Protein AF-A0A0C9X5F1-F1 (afdb_monomer_lite)

Organism: NCBI:txid1095629

Secondary structure (DSSP, 8-state):
---TT-EETTTTEEEEEEEEEETTEEEEEEEETTPPTT-SEEEEEEE-HHHHHHHHTTS--HHHHHHH--S-TTSPPEEEEEEEEETTEEEEEEEEE----BGGGGGGSTTS---HHHHHHHHHHHHHHHHHHHHTT------SGGG-B---TT--SHHHHHHHHHHSPPPEEEEEESSTTS-EEEEEPP-PPP-S--TT--HHHHHT---

Sequence (211 aa):
PARLCTSLNGRRYKILRKLGEGVSSSTWLAYNKKGEERYMYLAAKILTIDATHRHNAGKLRELEFLTEIEACNFLSLLRDHFIEQRPMGKHICLVQDLYSTSVSSLRRSPSKTLLPQMVRNVFSILVDALAQLHAMHIAHIDVKLDNLMFGNSLYYSDKDLQQYLDANPAEIEGQAQLEPGGESYLILKFQPIPNGYVYDTSAFEAELIFI

Radius of gyration: 18.07 Å; chains: 1; bounding box: 48×39×43 Å

InterPro domains:
  IPR000719 Protein kinase domain [PF00069] (13-151)
  IPR000719 Protein kinase domain [PS50011] (13-211)
  IPR000719 Protein kinase domain [SM00220] (13-204)
  IPR008271 Serine/threonine-protein kinase, active site [PS00108] (138-150)
  IPR011009 Protein kinase-like domain superfamily [SSF56112] (9-151)
  IPR017441 Protein kinase, ATP binding site [PS00107] (19-45)
  IPR051175 Dual specificity CLK kinases [PTHR45646] (10-158)

Foldseek 3Di:
DDAAQDAFDVRQWGFFAWAADDPFWTKTWTQGPPDDWPGRTWIKTKTDQVNVVCVVVVNDCPVVLLVLDDDDPQDKHFPDWDWGQDPVGIIIITITHAFFAFQVQQCPPPVSDADPLLVVQQVVSVVVRQVSCVVSVHDPVDDDRRPRTAHPVVQPTPVSVVVVCVVPGWAFPAWDDPDVVHDIGTHTDNDGHHDPDHRPDDPVVSNVGDD

Structure (mmCIF, N/CA/C/O backbone):
data_AF-A0A0C9X5F1-F1
#
_entry.id   AF-A0A0C9X5F1-F1
#
loop_
_atom_site.group_PDB
_atom_site.id
_atom_site.type_symbol
_atom_site.label_atom_id
_atom_site.label_alt_id
_atom_site.label_comp_id
_atom_site.label_asym_id
_atom_site.label_entity_id
_atom_site.label_seq_id
_atom_site.pdbx_PDB_ins_code
_atom_site.Cartn_x
_atom_site.Cartn_y
_atom_site.Cartn_z
_atom_site.occupancy
_atom_site.B_iso_or_equiv
_atom_site.auth_seq_id
_atom_site.auth_comp_id
_atom_site.auth_asym_id
_atom_site.auth_atom_id
_atom_site.pdbx_PDB_model_num
ATOM 1 N N . PRO A 1 1 ? -11.844 7.257 10.249 1.00 60.53 1 PRO A N 1
ATOM 2 C CA . PRO A 1 1 ? -10.400 7.333 9.915 1.00 60.53 1 PRO A CA 1
ATOM 3 C C . PRO A 1 1 ? -9.596 6.277 10.685 1.00 60.53 1 PRO A C 1
ATOM 5 O O . PRO A 1 1 ? -9.852 6.063 11.870 1.00 60.53 1 PRO A O 1
ATOM 8 N N . ALA A 1 2 ? -8.652 5.608 10.019 1.00 80.56 2 ALA A N 1
ATOM 9 C CA . ALA A 1 2 ? -7.649 4.803 10.712 1.00 80.56 2 ALA A CA 1
ATOM 10 C C . ALA A 1 2 ? -6.682 5.712 11.483 1.00 80.56 2 ALA A C 1
ATOM 12 O O . ALA A 1 2 ? -6.489 6.872 11.120 1.00 80.56 2 ALA A O 1
ATOM 13 N N . ARG A 1 3 ? -6.120 5.200 12.578 1.00 86.00 3 ARG A N 1
ATOM 14 C CA . ARG A 1 3 ? -5.221 5.950 13.463 1.00 86.00 3 ARG A CA 1
ATOM 15 C C . ARG A 1 3 ? -3.951 5.147 13.716 1.00 86.00 3 ARG A C 1
ATOM 17 O O . ARG A 1 3 ? -3.994 3.913 13.755 1.00 86.00 3 ARG A O 1
ATOM 24 N N . LEU A 1 4 ? -2.844 5.851 13.935 1.00 88.88 4 LEU A N 1
ATOM 25 C CA . LEU A 1 4 ? -1.565 5.239 14.284 1.00 88.88 4 LEU A CA 1
ATOM 26 C C . LEU A 1 4 ? -1.717 4.293 15.482 1.00 88.88 4 LEU A C 1
ATOM 28 O O . LEU A 1 4 ? -2.446 4.601 16.424 1.00 88.88 4 LEU A O 1
ATOM 32 N N . CYS A 1 5 ? -1.045 3.142 15.442 1.00 88.00 5 CYS A N 1
ATOM 33 C CA . CYS A 1 5 ? -1.032 2.130 16.504 1.00 88.00 5 CYS A CA 1
ATOM 34 C C . CYS A 1 5 ? -2.391 1.508 16.865 1.00 88.00 5 CYS A C 1
ATOM 36 O O . CYS A 1 5 ? -2.444 0.639 17.741 1.00 88.00 5 CYS A O 1
ATOM 38 N N . THR A 1 6 ? -3.480 1.875 16.186 1.00 92.00 6 THR A N 1
ATOM 39 C CA . THR A 1 6 ? -4.765 1.191 16.360 1.00 92.00 6 THR A CA 1
ATOM 40 C C . THR A 1 6 ? -4.754 -0.157 15.669 1.00 92.00 6 THR A C 1
ATOM 42 O O . THR A 1 6 ? -3.949 -0.416 14.774 1.00 92.00 6 THR A O 1
ATOM 45 N N . SER A 1 7 ? -5.628 -1.053 16.122 1.00 93.94 7 SER A N 1
ATOM 46 C CA . SER A 1 7 ? -5.778 -2.355 15.487 1.00 93.94 7 SER A CA 1
ATOM 47 C C . SER A 1 7 ? -7.104 -2.473 14.739 1.00 93.94 7 SER A C 1
ATOM 49 O O . SER A 1 7 ? -8.092 -1.849 15.126 1.00 93.94 7 SER A O 1
ATOM 51 N N . LEU A 1 8 ? -7.096 -3.289 13.689 1.00 94.94 8 LEU A N 1
ATOM 52 C CA . LEU A 1 8 ? -8.241 -3.678 12.868 1.00 94.94 8 LEU A CA 1
ATOM 53 C C . LEU A 1 8 ? -8.518 -5.179 13.018 1.00 94.94 8 LEU A C 1
ATOM 55 O O . LEU A 1 8 ? -7.658 -5.916 13.521 1.00 94.94 8 LEU A O 1
ATOM 59 N N . ASN A 1 9 ? -9.697 -5.618 12.568 1.00 95.12 9 ASN A N 1
ATOM 60 C CA . ASN A 1 9 ? -10.105 -7.028 12.486 1.00 95.12 9 ASN A CA 1
ATOM 61 C C . ASN A 1 9 ? -9.775 -7.834 13.761 1.00 95.12 9 ASN A C 1
ATOM 63 O O . ASN A 1 9 ? -8.866 -8.668 13.785 1.00 95.12 9 ASN A O 1
ATOM 67 N N . GLY A 1 10 ? -10.435 -7.512 14.879 1.00 91.81 10 GLY A N 1
ATOM 68 C CA . GLY A 1 10 ? -10.248 -8.264 16.128 1.00 91.81 10 GLY A CA 1
ATOM 69 C C . GLY A 1 10 ? -8.813 -8.226 16.673 1.00 91.81 10 GLY A C 1
ATOM 70 O O . GLY A 1 10 ? -8.347 -9.185 17.280 1.00 91.81 10 GLY A O 1
ATOM 71 N N . ARG A 1 11 ? -8.101 -7.113 16.458 1.00 93.38 11 ARG A N 1
ATOM 72 C CA . ARG A 1 11 ? -6.697 -6.886 16.845 1.00 93.38 11 ARG A CA 1
ATOM 73 C C . ARG A 1 11 ? -5.642 -7.630 16.016 1.00 93.38 11 ARG A C 1
ATOM 75 O O . ARG A 1 11 ? -4.474 -7.573 16.412 1.00 93.38 11 ARG A O 1
ATOM 82 N N . ARG A 1 12 ? -6.006 -8.265 14.895 1.00 95.94 12 ARG A N 1
ATOM 83 C CA . ARG A 1 12 ? -5.071 -8.982 14.005 1.00 95.94 12 ARG A CA 1
ATOM 84 C C . ARG A 1 12 ? -4.073 -8.046 13.328 1.00 95.94 12 ARG A C 1
ATOM 86 O O . ARG A 1 12 ? -2.880 -8.334 13.336 1.00 95.94 12 ARG A O 1
ATOM 93 N N . TYR A 1 13 ? -4.551 -6.924 12.799 1.00 97.25 13 TYR A N 1
ATOM 94 C CA . TYR A 1 13 ? -3.732 -5.985 12.033 1.00 97.25 13 TYR A CA 1
ATOM 95 C C . TYR A 1 13 ? -3.481 -4.720 12.842 1.00 97.25 13 TYR A C 1
ATOM 97 O O . TYR A 1 13 ? -4.436 -4.035 13.196 1.00 97.25 13 TYR A O 1
ATOM 105 N N . LYS A 1 14 ? -2.225 -4.397 13.156 1.00 97.06 14 LYS A N 1
ATOM 106 C CA . LYS A 1 14 ? -1.852 -3.146 13.835 1.00 97.06 14 LYS A CA 1
ATOM 107 C C . LYS A 1 14 ? -1.375 -2.124 12.806 1.00 97.06 14 LYS A C 1
ATOM 109 O O . LYS A 1 14 ? -0.414 -2.389 12.099 1.00 97.06 14 LYS A O 1
ATOM 114 N N . ILE A 1 15 ? -2.005 -0.955 12.759 1.00 96.38 15 ILE A N 1
ATOM 115 C CA . ILE A 1 15 ? -1.614 0.141 11.867 1.00 96.38 15 ILE A CA 1
ATOM 116 C C . ILE A 1 15 ? -0.299 0.765 12.337 1.00 96.38 15 ILE A C 1
ATOM 118 O O . ILE A 1 15 ? -0.180 1.157 13.500 1.00 96.38 15 ILE A O 1
ATOM 122 N N . LEU A 1 16 ? 0.668 0.875 11.425 1.00 95.94 16 LEU A N 1
ATOM 123 C CA . LEU A 1 16 ? 2.019 1.357 11.716 1.00 95.94 16 LEU A CA 1
ATOM 124 C C . LEU A 1 16 ? 2.365 2.684 11.047 1.00 95.94 16 LEU A C 1
ATOM 126 O O . LEU A 1 16 ? 3.029 3.501 11.667 1.00 95.94 16 LEU A O 1
ATOM 130 N N . ARG A 1 17 ? 1.954 2.907 9.796 1.00 95.06 17 ARG A N 1
ATOM 131 C CA . ARG A 1 17 ? 2.224 4.163 9.077 1.00 95.06 17 ARG A CA 1
ATOM 132 C C . ARG A 1 17 ? 1.250 4.360 7.923 1.00 95.06 17 ARG A C 1
ATOM 134 O O . ARG A 1 17 ? 0.664 3.390 7.439 1.00 95.06 17 ARG A O 1
ATOM 141 N N . LYS A 1 18 ? 1.101 5.600 7.461 1.00 95.88 18 LYS A N 1
ATOM 142 C CA . LYS A 1 18 ? 0.306 5.928 6.273 1.00 95.88 18 LYS A CA 1
ATOM 143 C C . LYS A 1 18 ? 1.181 5.798 5.023 1.00 95.88 18 LYS A C 1
ATOM 145 O O . LYS A 1 18 ? 2.234 6.425 4.944 1.00 95.88 18 LYS A O 1
ATOM 150 N N . LEU A 1 19 ? 0.749 4.977 4.068 1.00 95.69 19 LEU A N 1
ATOM 151 C CA . LEU A 1 19 ? 1.477 4.718 2.820 1.00 95.69 19 LEU A CA 1
ATOM 152 C C . LEU A 1 19 ? 0.979 5.607 1.678 1.00 95.69 19 LEU A C 1
ATOM 154 O O . LEU A 1 19 ? 1.774 6.059 0.862 1.00 95.69 19 LEU A O 1
ATOM 158 N N . GLY A 1 20 ? -0.324 5.887 1.640 1.00 93.19 20 GLY A N 1
ATOM 159 C CA . GLY A 1 20 ? -0.926 6.711 0.597 1.00 93.19 20 GLY A CA 1
ATOM 160 C C . GLY A 1 20 ? -2.377 7.076 0.886 1.00 93.19 20 GLY A C 1
ATOM 161 O O . GLY A 1 20 ? -3.001 6.567 1.821 1.00 93.19 20 GLY A O 1
ATOM 162 N N . GLU A 1 21 ? -2.919 7.975 0.077 1.00 92.12 21 GLU A N 1
ATOM 163 C CA . GLU A 1 21 ? -4.320 8.385 0.116 1.00 92.12 21 GLU A CA 1
ATOM 164 C C . GLU A 1 21 ? -4.803 8.720 -1.287 1.00 92.12 21 GLU A C 1
ATOM 166 O O . GLU A 1 21 ? -4.068 9.260 -2.109 1.00 92.12 21 GLU A O 1
ATOM 171 N N . GLY A 1 22 ? -6.055 8.372 -1.543 1.00 90.19 22 GLY A N 1
ATOM 172 C CA . GLY A 1 22 ? -6.782 8.731 -2.743 1.00 90.19 22 GLY A CA 1
ATOM 173 C C . GLY A 1 22 ? -8.206 9.134 -2.386 1.00 90.19 22 GLY A C 1
ATOM 174 O O . GLY A 1 22 ? -8.624 9.095 -1.231 1.00 90.19 22 GLY A O 1
ATOM 175 N N . VAL A 1 23 ? -8.983 9.486 -3.405 1.00 91.38 23 VAL A N 1
ATOM 176 C CA . VAL A 1 23 ? -10.346 10.016 -3.231 1.00 91.38 23 VAL A CA 1
ATOM 177 C C . VAL A 1 23 ? -11.281 9.019 -2.531 1.00 91.38 23 VAL A C 1
ATOM 179 O O . VAL A 1 23 ? -12.137 9.404 -1.740 1.00 91.38 23 VAL A O 1
ATOM 182 N N . SER A 1 24 ? -11.131 7.725 -2.819 1.00 94.19 24 SER A N 1
ATOM 183 C CA . SER A 1 24 ? -12.015 6.662 -2.327 1.00 94.19 24 SER A CA 1
ATOM 184 C C . SER A 1 24 ? -11.424 5.826 -1.193 1.00 94.19 24 SER A C 1
ATOM 186 O O . SER A 1 24 ? -12.120 4.957 -0.669 1.00 94.19 24 SER A O 1
ATOM 188 N N . SER A 1 25 ? -10.168 6.048 -0.799 1.00 95.56 25 SER A N 1
ATOM 189 C CA . SER A 1 25 ? -9.492 5.184 0.172 1.00 95.56 25 SER A CA 1
ATOM 190 C C . SER A 1 25 ? -8.215 5.788 0.738 1.00 95.56 25 SER A C 1
ATOM 192 O O . SER A 1 25 ? -7.575 6.624 0.108 1.00 95.56 25 SER A O 1
ATOM 194 N N . SER A 1 26 ? -7.767 5.250 1.866 1.00 95.50 26 SER A N 1
ATOM 195 C CA . SER A 1 26 ? -6.416 5.473 2.391 1.00 95.50 26 SER A CA 1
ATOM 196 C C . SER A 1 26 ? -5.696 4.140 2.571 1.00 95.50 26 SER A C 1
ATOM 198 O O . SER A 1 26 ? -6.325 3.161 2.967 1.00 95.50 26 SER A O 1
ATOM 200 N N . THR A 1 27 ? -4.395 4.098 2.294 1.00 96.62 27 THR A N 1
ATOM 201 C CA . THR A 1 27 ? -3.584 2.876 2.373 1.00 96.62 27 THR A CA 1
ATOM 202 C C . THR A 1 27 ? -2.569 2.988 3.497 1.00 96.62 27 THR A C 1
ATOM 204 O O . THR A 1 27 ? -1.892 4.008 3.654 1.00 96.62 27 THR A O 1
ATOM 207 N N . TRP A 1 28 ? -2.462 1.925 4.284 1.00 97.38 28 TRP A N 1
ATOM 208 C CA . TRP A 1 28 ? -1.719 1.899 5.534 1.00 97.38 28 TRP A CA 1
ATOM 209 C C . TRP A 1 28 ? -0.825 0.676 5.614 1.00 97.38 28 TRP A C 1
ATOM 211 O O . TRP A 1 28 ? -1.226 -0.412 5.219 1.00 97.38 28 TRP A O 1
ATOM 221 N N . LEU A 1 29 ? 0.359 0.834 6.194 1.00 97.50 29 LEU A N 1
ATOM 222 C CA . LEU A 1 29 ? 1.167 -0.305 6.597 1.00 97.50 29 LEU A CA 1
ATOM 223 C C . LEU A 1 29 ? 0.528 -0.933 7.827 1.00 97.50 29 LEU A C 1
ATOM 225 O O . LEU A 1 29 ? 0.292 -0.245 8.829 1.00 97.50 29 LEU A O 1
ATOM 229 N N . ALA A 1 30 ? 0.289 -2.232 7.759 1.00 97.50 30 ALA A N 1
ATOM 230 C CA . ALA A 1 30 ? -0.282 -3.002 8.839 1.00 97.50 30 ALA A CA 1
ATOM 231 C C . ALA A 1 30 ? 0.636 -4.164 9.214 1.00 97.50 30 ALA A C 1
ATOM 233 O O . ALA A 1 30 ? 1.047 -4.946 8.364 1.00 97.50 30 ALA A O 1
ATOM 234 N N . TYR A 1 31 ? 0.906 -4.300 10.509 1.00 97.38 31 TYR A N 1
ATOM 235 C CA . TYR A 1 31 ? 1.556 -5.476 11.066 1.00 97.38 31 TYR A CA 1
ATOM 236 C C . TYR A 1 31 ? 0.522 -6.564 11.355 1.00 97.38 31 TYR A C 1
ATOM 238 O O . TYR A 1 31 ? -0.390 -6.362 12.167 1.00 97.38 31 TYR A O 1
ATOM 246 N N . ASN A 1 32 ? 0.659 -7.707 10.694 1.00 97.19 32 ASN A N 1
ATOM 247 C CA . ASN A 1 32 ? -0.174 -8.887 10.852 1.00 97.19 32 ASN A CA 1
ATOM 248 C C . ASN A 1 32 ? 0.356 -9.758 11.999 1.00 97.19 32 ASN A C 1
ATOM 250 O O . ASN A 1 32 ? 1.298 -10.526 11.840 1.00 97.19 32 ASN A O 1
ATOM 254 N N . LYS A 1 33 ? -0.298 -9.691 13.163 1.00 94.44 33 LYS A N 1
ATOM 255 C CA . LYS A 1 33 ? 0.113 -10.442 14.367 1.00 94.44 33 LYS A CA 1
ATOM 256 C C . LYS A 1 33 ? -0.016 -11.960 14.238 1.00 94.44 33 LYS A C 1
ATOM 258 O O . LYS A 1 33 ? 0.460 -12.681 15.107 1.00 94.44 33 LYS A O 1
ATOM 263 N N . LYS A 1 34 ? -0.735 -12.431 13.219 1.00 91.94 34 LYS A N 1
ATOM 264 C CA . LYS A 1 34 ? -0.908 -13.853 12.899 1.00 91.94 34 LYS A CA 1
ATOM 265 C C . LYS A 1 34 ? -0.282 -14.194 11.541 1.00 91.94 34 LYS A C 1
ATOM 267 O O . LYS A 1 34 ? -0.725 -15.139 10.901 1.00 91.94 34 LYS A O 1
ATOM 272 N N . GLY A 1 35 ? 0.635 -13.358 11.053 1.00 85.25 35 GLY A N 1
ATOM 273 C CA . GLY A 1 35 ? 1.320 -13.577 9.787 1.00 85.25 35 GLY A CA 1
ATOM 274 C C . GLY A 1 35 ? 2.356 -14.681 9.901 1.00 85.25 35 GLY A C 1
ATOM 275 O O . GLY A 1 35 ? 2.995 -14.832 10.941 1.00 85.25 35 GLY A O 1
ATOM 276 N N . GLU A 1 36 ? 2.503 -15.432 8.819 1.00 88.25 36 GLU A N 1
ATOM 277 C CA . GLU A 1 36 ? 3.677 -16.265 8.595 1.00 88.25 36 GLU A CA 1
ATOM 278 C C . GLU A 1 36 ? 4.886 -15.373 8.284 1.00 88.25 36 GLU A C 1
ATOM 280 O O . GLU A 1 36 ? 4.741 -14.189 7.959 1.00 88.25 36 GLU A O 1
ATOM 285 N N . GLU A 1 37 ? 6.083 -15.946 8.391 1.00 82.69 37 GLU A N 1
ATOM 286 C CA . GLU A 1 37 ? 7.317 -15.275 7.989 1.00 82.69 37 GLU A CA 1
ATOM 287 C C . GLU A 1 37 ? 7.202 -14.778 6.534 1.00 82.69 37 GLU A C 1
ATOM 289 O O . GLU A 1 37 ? 6.672 -15.479 5.672 1.00 82.69 37 GLU A O 1
ATOM 294 N N . ARG A 1 38 ? 7.689 -13.559 6.272 1.00 83.12 38 ARG A N 1
ATOM 295 C CA . ARG A 1 38 ? 7.556 -12.768 5.028 1.00 83.12 38 ARG A CA 1
ATOM 296 C C . ARG A 1 38 ? 6.193 -12.120 4.784 1.00 83.12 38 ARG A C 1
ATOM 298 O O . ARG A 1 38 ? 6.065 -11.337 3.847 1.00 83.12 38 ARG A O 1
ATOM 305 N N . TYR A 1 39 ? 5.193 -12.397 5.618 1.00 88.06 39 TYR A N 1
ATOM 306 C CA . TYR A 1 39 ? 3.848 -11.818 5.515 1.00 88.06 39 TYR A CA 1
ATOM 307 C C . TYR A 1 39 ? 3.426 -11.102 6.804 1.00 88.06 39 TYR A C 1
ATOM 309 O O . TYR A 1 39 ? 2.230 -10.940 7.093 1.00 88.06 39 TYR A O 1
ATOM 317 N N . MET A 1 40 ? 4.407 -10.665 7.601 1.00 95.44 40 MET A N 1
ATOM 318 C CA . MET A 1 40 ? 4.156 -9.904 8.822 1.00 95.44 40 MET A CA 1
ATOM 319 C C . MET A 1 40 ? 3.791 -8.447 8.529 1.00 95.44 40 MET A C 1
ATOM 321 O O . MET A 1 40 ? 3.070 -7.845 9.325 1.00 95.44 40 MET A O 1
ATOM 325 N N . TYR A 1 41 ? 4.225 -7.883 7.400 1.00 96.75 41 TYR A N 1
ATOM 326 C CA . TYR A 1 41 ? 3.890 -6.520 6.983 1.00 96.75 41 TYR A CA 1
ATOM 327 C C . TYR A 1 41 ? 3.078 -6.532 5.694 1.00 96.75 41 TYR A C 1
ATOM 329 O O . TYR A 1 41 ? 3.520 -7.042 4.671 1.00 96.75 41 TYR A O 1
ATOM 337 N N . LEU A 1 42 ? 1.887 -5.941 5.746 1.00 96.62 42 LEU A N 1
ATOM 338 C CA . LEU A 1 42 ? 0.930 -5.914 4.643 1.00 96.62 42 LEU A CA 1
ATOM 339 C C . LEU A 1 42 ? 0.429 -4.489 4.400 1.00 96.62 42 LEU A C 1
ATOM 341 O O . LEU A 1 42 ? 0.512 -3.622 5.279 1.00 96.62 42 LEU A O 1
ATOM 345 N N . ALA A 1 43 ? -0.132 -4.254 3.218 1.00 97.50 43 ALA A N 1
ATOM 346 C CA . ALA A 1 43 ? -0.818 -3.014 2.895 1.00 97.50 43 ALA A CA 1
ATOM 347 C C . ALA A 1 43 ? -2.319 -3.159 3.183 1.00 97.50 43 ALA A C 1
ATOM 349 O O . ALA A 1 43 ? -3.007 -3.973 2.578 1.00 97.50 43 ALA A O 1
ATOM 350 N N . ALA A 1 44 ? -2.849 -2.356 4.102 1.00 97.69 44 ALA A N 1
ATOM 351 C CA . ALA A 1 44 ? -4.275 -2.261 4.385 1.00 97.69 44 ALA A CA 1
ATOM 352 C C . ALA A 1 44 ? -4.860 -1.033 3.676 1.00 97.69 44 ALA A C 1
ATOM 354 O O . ALA A 1 44 ? -4.693 0.103 4.133 1.00 97.69 44 ALA A O 1
ATOM 355 N N . LYS A 1 45 ? -5.560 -1.259 2.564 1.00 97.44 45 LYS A N 1
ATOM 356 C CA . LYS A 1 45 ? -6.356 -0.245 1.871 1.00 97.44 45 LYS A CA 1
ATOM 357 C C . LYS A 1 45 ? -7.738 -0.169 2.515 1.00 97.44 45 LYS A C 1
ATOM 359 O O . LYS A 1 45 ? -8.489 -1.136 2.533 1.00 97.44 45 LYS A O 1
ATOM 364 N N . ILE A 1 46 ? -8.073 0.989 3.066 1.00 97.31 46 ILE A N 1
ATOM 365 C CA . ILE A 1 46 ? -9.308 1.233 3.813 1.00 97.31 46 ILE A CA 1
ATOM 366 C C . ILE A 1 46 ? -10.161 2.195 2.997 1.00 97.31 46 ILE A C 1
ATOM 368 O O . ILE A 1 46 ? -9.794 3.364 2.828 1.00 97.31 46 ILE A O 1
ATOM 372 N N . LEU A 1 47 ? -11.290 1.706 2.488 1.00 97.31 47 LEU A N 1
ATOM 373 C CA . LEU A 1 47 ? -12.220 2.504 1.696 1.00 97.31 47 LEU A CA 1
ATOM 374 C C . LEU A 1 47 ? -12.898 3.577 2.553 1.00 97.31 47 LEU A C 1
ATOM 376 O O . LEU A 1 47 ? -13.122 3.405 3.754 1.00 97.31 47 LEU A O 1
ATOM 380 N N . THR A 1 48 ? -13.264 4.699 1.938 1.00 95.94 48 THR A N 1
ATOM 381 C CA . THR A 1 48 ? -14.134 5.693 2.576 1.00 95.94 48 THR A CA 1
ATOM 382 C C . THR A 1 48 ? -15.532 5.109 2.812 1.00 95.94 48 THR A C 1
ATOM 384 O O . THR A 1 48 ? -15.903 4.076 2.245 1.00 95.94 48 THR A O 1
ATOM 387 N N . ILE A 1 49 ? -16.327 5.772 3.656 1.00 96.06 49 ILE A N 1
ATOM 388 C CA . ILE A 1 49 ? -17.729 5.383 3.888 1.00 96.06 49 ILE A CA 1
ATOM 389 C C . ILE A 1 49 ? -18.510 5.439 2.568 1.00 96.06 49 ILE A C 1
ATOM 391 O O . ILE A 1 49 ? -19.236 4.503 2.245 1.00 96.06 49 ILE A O 1
ATOM 395 N N . ASP A 1 50 ? -18.300 6.492 1.770 1.00 96.56 50 ASP A N 1
ATOM 396 C CA . ASP A 1 50 ? -18.899 6.634 0.438 1.00 96.56 50 ASP A CA 1
ATOM 397 C C . ASP A 1 50 ? -18.507 5.484 -0.500 1.00 96.56 50 ASP A C 1
ATOM 399 O O . ASP A 1 50 ? -19.372 4.840 -1.091 1.00 96.56 50 ASP A O 1
ATOM 403 N N . ALA A 1 51 ? -17.211 5.174 -0.611 1.00 96.94 51 ALA A N 1
ATOM 404 C CA . ALA A 1 51 ? -16.746 4.093 -1.476 1.00 96.94 51 ALA A CA 1
ATOM 405 C C . ALA A 1 51 ? -17.293 2.727 -1.028 1.00 96.94 51 ALA A C 1
ATOM 407 O O . ALA A 1 51 ? -17.715 1.928 -1.862 1.00 96.94 51 ALA A O 1
ATOM 408 N N . THR A 1 52 ? -17.378 2.499 0.285 1.00 97.06 52 THR A N 1
ATOM 409 C CA . THR A 1 52 ? -18.014 1.309 0.868 1.00 97.06 52 THR A CA 1
ATOM 410 C C . THR A 1 52 ? -19.499 1.233 0.501 1.00 97.06 52 THR A C 1
ATOM 412 O O . THR A 1 52 ? -19.994 0.180 0.104 1.00 97.06 52 THR A O 1
ATOM 415 N N . HIS A 1 53 ? -20.220 2.353 0.571 1.00 96.81 53 HIS A N 1
ATOM 416 C CA . HIS A 1 53 ? -21.624 2.408 0.175 1.00 96.81 53 HIS A CA 1
ATOM 417 C C . HIS A 1 53 ? -21.805 2.170 -1.332 1.00 96.81 53 HIS A C 1
ATOM 419 O O . HIS A 1 53 ? -22.740 1.479 -1.741 1.00 96.81 53 HIS A O 1
ATOM 425 N N . ARG A 1 54 ? -20.922 2.718 -2.174 1.00 97.31 54 ARG A N 1
ATOM 426 C CA . ARG A 1 54 ? -20.936 2.477 -3.624 1.00 97.31 54 ARG A CA 1
ATOM 427 C C . ARG A 1 54 ? -20.665 1.016 -3.965 1.00 97.31 54 ARG A C 1
ATOM 429 O O . ARG A 1 54 ? -21.330 0.501 -4.858 1.00 97.31 54 ARG A O 1
ATOM 436 N N . HIS A 1 55 ? -19.762 0.354 -3.245 1.00 96.50 55 HIS A N 1
ATOM 437 C CA . HIS A 1 55 ? -19.544 -1.084 -3.386 1.00 96.50 55 HIS A CA 1
ATOM 438 C C . HIS A 1 55 ? -20.804 -1.882 -3.038 1.00 96.50 55 HIS A C 1
ATOM 440 O O . HIS A 1 55 ? -21.308 -2.610 -3.884 1.00 96.50 55 HIS A O 1
ATOM 446 N N . ASN A 1 56 ? -21.406 -1.644 -1.867 1.00 95.75 56 ASN A N 1
ATOM 447 C CA . ASN A 1 56 ? -22.641 -2.332 -1.463 1.00 95.75 56 ASN A CA 1
ATOM 448 C C . ASN A 1 56 ? -23.817 -2.094 -2.430 1.00 95.75 56 ASN A C 1
ATOM 450 O O . ASN A 1 56 ? -24.721 -2.917 -2.524 1.00 95.75 56 ASN A O 1
ATOM 454 N N . ALA A 1 57 ? -23.818 -0.967 -3.149 1.00 96.50 57 ALA A N 1
ATOM 455 C CA . ALA A 1 57 ? -24.800 -0.649 -4.185 1.00 96.50 57 ALA A CA 1
ATOM 456 C C . ALA A 1 57 ? -24.452 -1.227 -5.576 1.00 96.50 57 ALA A C 1
ATOM 458 O O . ALA A 1 57 ? -25.105 -0.870 -6.556 1.00 96.50 57 ALA A O 1
ATOM 459 N N . GLY A 1 58 ? -23.401 -2.045 -5.693 1.00 94.25 58 GLY A N 1
ATOM 460 C CA . GLY A 1 58 ? -22.943 -2.650 -6.949 1.00 94.25 58 GLY A CA 1
ATOM 461 C C . GLY A 1 58 ? -22.261 -1.681 -7.923 1.00 94.25 58 GLY A C 1
ATOM 462 O O . GLY A 1 58 ? -22.080 -2.013 -9.092 1.00 94.25 58 GLY A O 1
ATOM 463 N N . LYS A 1 59 ? -21.890 -0.473 -7.474 1.00 93.81 59 LYS A N 1
ATOM 464 C CA . LYS A 1 59 ? -21.265 0.576 -8.307 1.00 93.81 59 LYS A CA 1
ATOM 465 C C . LYS A 1 59 ? -19.737 0.554 -8.275 1.00 93.81 59 LYS A C 1
ATOM 467 O O . LYS A 1 59 ? -19.108 1.242 -9.073 1.00 93.81 59 LYS A O 1
ATOM 472 N N . LEU A 1 60 ? -19.140 -0.177 -7.336 1.00 92.56 60 LEU A N 1
ATOM 473 C CA . LEU A 1 60 ? -17.694 -0.337 -7.206 1.00 92.56 60 LEU A CA 1
ATOM 474 C C . LEU A 1 60 ? -17.402 -1.812 -6.947 1.00 92.56 60 LEU A C 1
ATOM 476 O O . LEU A 1 60 ? -17.818 -2.335 -5.920 1.00 92.56 60 LEU A O 1
ATOM 480 N N . ARG A 1 61 ? -16.703 -2.466 -7.880 1.00 92.94 61 ARG A N 1
ATOM 481 C CA . ARG A 1 61 ? -16.484 -3.921 -7.853 1.00 92.94 61 ARG A CA 1
ATOM 482 C C . ARG A 1 61 ? -15.038 -4.344 -7.575 1.00 92.94 61 ARG A C 1
ATOM 484 O O . ARG A 1 61 ? -14.584 -5.388 -8.023 1.00 92.94 61 ARG A O 1
ATOM 491 N N . GLU A 1 62 ? -14.278 -3.472 -6.911 1.00 93.94 62 GLU A N 1
ATOM 492 C CA . GLU A 1 62 ? -12.849 -3.698 -6.663 1.00 93.94 62 GLU A CA 1
ATOM 493 C C . GLU A 1 62 ? -12.601 -4.964 -5.833 1.00 93.94 62 GLU A C 1
ATOM 495 O O . GLU A 1 62 ? -11.710 -5.733 -6.173 1.00 93.94 62 GLU A O 1
ATOM 500 N N . LEU A 1 63 ? -13.388 -5.198 -4.776 1.00 95.38 63 LEU A N 1
ATOM 501 C CA . LEU A 1 63 ? -13.240 -6.390 -3.938 1.00 95.38 63 LEU A CA 1
ATOM 502 C C . LEU A 1 63 ? -13.499 -7.666 -4.748 1.00 95.38 63 LEU A C 1
ATOM 504 O O . LEU A 1 63 ? -12.713 -8.598 -4.662 1.00 95.38 63 LEU A O 1
ATOM 508 N N . GLU A 1 64 ? -14.559 -7.682 -5.551 1.00 94.81 64 GLU A N 1
ATOM 509 C CA . GLU A 1 64 ? -14.953 -8.820 -6.380 1.00 94.81 64 GLU A CA 1
ATOM 510 C C . GLU A 1 64 ? -13.845 -9.181 -7.374 1.00 94.81 64 GLU A C 1
ATOM 512 O O . GLU A 1 64 ? -13.406 -10.327 -7.415 1.00 94.81 64 GLU A O 1
ATOM 517 N N . PHE A 1 65 ? -13.308 -8.196 -8.097 1.00 93.88 65 PHE A N 1
ATOM 518 C CA . PHE A 1 65 ? -12.201 -8.449 -9.022 1.00 93.88 65 PHE A CA 1
ATOM 519 C C . PHE A 1 65 ? -10.930 -8.901 -8.297 1.00 93.88 65 PHE A C 1
ATOM 521 O O . PHE A 1 65 ? -10.257 -9.818 -8.753 1.00 93.88 65 PHE A O 1
ATOM 528 N N . LEU A 1 66 ? -10.608 -8.310 -7.144 1.00 93.88 66 LEU A N 1
ATOM 529 C CA . LEU A 1 66 ? -9.449 -8.730 -6.352 1.00 93.88 66 LEU A CA 1
ATOM 530 C C . LEU A 1 66 ? -9.592 -10.150 -5.786 1.00 93.88 66 LEU A C 1
ATOM 532 O O . LEU A 1 66 ? -8.577 -10.801 -5.562 1.00 93.88 66 LEU A O 1
ATOM 536 N N . THR A 1 67 ? -10.817 -10.629 -5.547 1.00 93.25 67 THR A N 1
ATOM 537 C CA . THR A 1 67 ? -11.060 -12.023 -5.139 1.00 93.25 67 THR A CA 1
ATOM 538 C C . THR A 1 67 ? -10.975 -13.019 -6.292 1.00 93.25 67 THR A C 1
ATOM 540 O O . THR A 1 67 ? -10.716 -14.191 -6.040 1.00 93.25 67 THR A O 1
ATOM 543 N N . GLU A 1 68 ? -11.190 -12.572 -7.531 1.00 92.00 68 GLU A N 1
ATOM 544 C CA . GLU A 1 68 ? -11.058 -13.402 -8.736 1.00 92.00 68 GLU A CA 1
ATOM 545 C C . GLU A 1 68 ? -9.605 -13.527 -9.207 1.00 92.00 68 GLU A C 1
ATOM 547 O O . GLU A 1 68 ? -9.259 -14.510 -9.856 1.00 92.00 68 GLU A O 1
ATOM 552 N N . ILE A 1 69 ? -8.748 -12.555 -8.877 1.00 91.56 69 ILE A N 1
ATOM 553 C CA . ILE A 1 69 ? -7.327 -12.601 -9.225 1.00 91.56 69 ILE A CA 1
ATOM 554 C C . ILE A 1 69 ? -6.650 -13.740 -8.459 1.00 91.56 69 ILE A C 1
ATOM 556 O O . ILE A 1 69 ? -6.435 -13.676 -7.246 1.00 91.56 69 ILE A O 1
ATOM 560 N N . GLU A 1 70 ? -6.278 -14.778 -9.201 1.00 80.75 70 GLU A N 1
ATOM 561 C CA . GLU A 1 70 ? -5.475 -15.879 -8.687 1.00 80.75 70 GLU A CA 1
ATOM 562 C C . GLU A 1 70 ? -4.019 -15.449 -8.454 1.00 80.75 70 GLU A C 1
ATOM 564 O O . GLU A 1 70 ? -3.542 -14.431 -8.963 1.00 80.75 70 GLU A O 1
ATOM 569 N N . ALA A 1 71 ? -3.293 -16.237 -7.655 1.00 74.62 71 ALA A N 1
ATOM 570 C CA . ALA A 1 71 ? -1.885 -15.996 -7.371 1.00 74.62 71 ALA A CA 1
ATOM 571 C C . ALA A 1 71 ? -1.051 -16.117 -8.653 1.00 74.62 71 ALA A C 1
ATOM 573 O O . ALA A 1 71 ? -0.655 -17.211 -9.056 1.00 74.62 71 ALA A O 1
ATOM 574 N N . CYS A 1 72 ? -0.781 -14.982 -9.289 1.00 74.38 72 CYS A N 1
ATOM 575 C CA . CYS A 1 72 ? 0.023 -14.907 -10.495 1.00 74.38 72 CYS A CA 1
ATOM 576 C C . CYS A 1 72 ? 1.066 -13.789 -10.399 1.00 74.38 72 CYS A C 1
ATOM 578 O O . CYS A 1 72 ? 0.973 -12.877 -9.574 1.00 74.38 72 CYS A O 1
ATOM 580 N N . ASN A 1 73 ? 2.096 -13.880 -11.237 1.00 80.31 73 ASN A N 1
ATOM 581 C CA . ASN A 1 73 ? 3.177 -12.903 -11.241 1.00 80.31 73 ASN A CA 1
ATOM 582 C C . ASN A 1 73 ? 2.651 -11.531 -11.694 1.00 80.31 73 ASN A C 1
ATOM 584 O O . ASN A 1 73 ? 1.872 -11.442 -12.642 1.00 80.31 73 ASN A O 1
ATOM 588 N N . PHE A 1 74 ? 3.136 -10.463 -11.054 1.00 86.81 74 PHE A N 1
ATOM 589 C CA . PHE A 1 74 ? 2.886 -9.058 -11.422 1.00 86.81 74 PHE A CA 1
ATOM 590 C C . PHE A 1 74 ? 1.485 -8.499 -11.124 1.00 86.81 74 PHE A C 1
ATOM 592 O O . PHE A 1 74 ? 1.216 -7.341 -11.447 1.00 86.81 74 PHE A O 1
ATOM 599 N N . LEU A 1 75 ? 0.598 -9.269 -10.488 1.00 91.19 75 LEU A N 1
ATOM 600 C CA . LEU A 1 75 ? -0.711 -8.787 -10.040 1.00 91.19 75 LEU A CA 1
ATOM 601 C C . LEU A 1 75 ? -0.762 -8.620 -8.522 1.00 91.19 75 LEU A C 1
ATOM 603 O O . LEU A 1 75 ? -0.086 -9.320 -7.769 1.00 91.19 75 LEU A O 1
ATOM 607 N N . SER A 1 76 ? -1.580 -7.665 -8.079 1.00 89.62 76 SER A N 1
ATOM 608 C CA . SER A 1 76 ? -1.791 -7.433 -6.654 1.00 89.62 76 SER A CA 1
ATOM 609 C C . SER A 1 76 ? -2.688 -8.506 -6.060 1.00 89.62 76 SER A C 1
ATOM 611 O O . SER A 1 76 ? -3.821 -8.679 -6.509 1.00 89.62 76 SER A O 1
ATOM 613 N N . LEU A 1 77 ? -2.194 -9.195 -5.032 1.00 91.75 77 LEU A N 1
ATOM 614 C CA . LEU A 1 77 ? -2.920 -10.282 -4.386 1.00 91.75 77 LEU A CA 1
ATOM 615 C C . LEU A 1 77 ? -3.645 -9.803 -3.133 1.00 91.75 77 LEU A C 1
ATOM 617 O O . LEU A 1 77 ? -3.060 -9.175 -2.246 1.00 91.75 77 LEU A O 1
ATOM 621 N N . LEU A 1 78 ? -4.930 -10.146 -3.046 1.00 95.31 78 LEU A N 1
ATOM 622 C CA . LEU A 1 78 ? -5.737 -9.943 -1.852 1.00 95.31 78 LEU A CA 1
ATOM 623 C C . LEU A 1 78 ? -5.451 -11.062 -0.844 1.00 95.31 78 LEU A C 1
ATOM 625 O O . LEU A 1 78 ? -5.675 -12.239 -1.110 1.00 95.31 78 LEU A O 1
ATOM 629 N N . ARG A 1 79 ? -4.958 -10.691 0.336 1.00 94.38 79 ARG A N 1
ATOM 630 C CA . ARG A 1 79 ? -4.617 -11.617 1.428 1.00 94.38 79 ARG A CA 1
ATOM 631 C C . ARG A 1 79 ? -5.739 -11.778 2.442 1.00 94.38 79 ARG A C 1
ATOM 633 O O . ARG A 1 79 ? -5.875 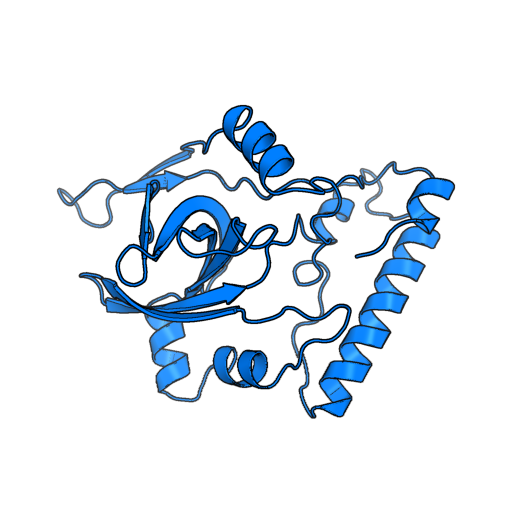-12.831 3.056 1.00 94.38 79 ARG A O 1
ATOM 640 N N . ASP A 1 80 ? -6.510 -10.720 2.655 1.00 95.94 80 ASP A N 1
ATOM 641 C CA . ASP A 1 80 ? -7.662 -10.709 3.551 1.00 95.94 80 ASP A CA 1
ATOM 642 C C . ASP A 1 80 ? -8.589 -9.557 3.156 1.00 95.94 80 ASP A C 1
ATOM 644 O O . ASP A 1 80 ? -8.153 -8.553 2.587 1.00 95.94 80 ASP A O 1
ATOM 648 N N . HIS A 1 81 ? -9.864 -9.666 3.504 1.00 97.00 81 HIS A N 1
ATOM 649 C CA . HIS A 1 81 ? -10.793 -8.550 3.431 1.00 97.00 81 HIS A CA 1
ATOM 650 C C . HIS A 1 81 ? -11.789 -8.627 4.582 1.00 97.00 81 HIS A C 1
ATOM 652 O O . HIS A 1 81 ? -12.193 -9.701 5.022 1.00 97.00 81 HIS A O 1
ATOM 658 N N . PHE A 1 82 ? -12.188 -7.471 5.100 1.00 97.38 82 PHE A N 1
ATOM 659 C CA . PHE A 1 82 ? -13.144 -7.400 6.200 1.00 97.38 82 PHE A CA 1
ATOM 660 C C . PHE A 1 82 ? -13.818 -6.033 6.254 1.00 97.38 82 PHE A C 1
ATOM 662 O O . PHE A 1 82 ? -13.379 -5.070 5.625 1.00 97.38 82 PHE A O 1
ATOM 669 N N . ILE A 1 83 ? -14.882 -5.938 7.047 1.00 96.69 83 ILE A N 1
ATOM 670 C CA . ILE A 1 83 ? -15.564 -4.677 7.327 1.00 96.69 83 ILE A CA 1
ATOM 671 C C . ILE A 1 83 ? -15.156 -4.200 8.717 1.00 96.69 83 ILE A C 1
ATOM 673 O O . ILE A 1 83 ? -15.410 -4.869 9.717 1.00 96.69 83 ILE A O 1
ATOM 677 N N . GLU A 1 84 ? -14.560 -3.016 8.790 1.00 95.38 84 GLU A N 1
ATOM 678 C CA . GLU A 1 84 ? -14.273 -2.342 10.051 1.00 95.38 84 GLU A CA 1
ATOM 679 C C . GLU A 1 84 ? -15.425 -1.385 10.390 1.00 95.38 84 GLU A C 1
ATOM 681 O O . GLU A 1 84 ? -15.708 -0.433 9.655 1.00 95.38 84 GLU A O 1
ATOM 686 N N . GLN A 1 85 ? -16.086 -1.612 11.526 1.00 92.56 85 GLN A N 1
ATOM 687 C CA . GLN A 1 85 ? -17.090 -0.690 12.054 1.00 92.56 85 GLN A CA 1
ATOM 688 C C . GLN A 1 85 ? -16.408 0.422 12.862 1.00 92.56 85 GLN A C 1
ATOM 690 O O . GLN A 1 85 ? -15.703 0.169 13.840 1.00 92.56 85 GLN A O 1
ATOM 695 N N . ARG A 1 86 ? -16.658 1.675 12.482 1.00 87.75 86 ARG A N 1
ATOM 696 C CA . ARG A 1 86 ? -16.259 2.878 13.225 1.00 87.75 86 ARG A CA 1
ATOM 697 C C . ARG A 1 86 ? -17.505 3.685 13.616 1.00 87.75 86 ARG A C 1
ATOM 699 O O . ARG A 1 86 ? -18.564 3.458 13.030 1.00 87.75 86 ARG A O 1
ATOM 706 N N . PRO A 1 87 ? -17.403 4.640 14.561 1.00 85.88 87 PRO A N 1
ATOM 707 C CA . PRO A 1 87 ? -18.541 5.478 14.951 1.00 85.88 87 PRO A CA 1
ATOM 708 C C . PRO A 1 87 ? -19.210 6.191 13.767 1.00 85.88 87 PRO A C 1
ATOM 710 O O . PRO A 1 87 ? -20.429 6.250 13.698 1.00 85.88 87 PRO A O 1
ATOM 713 N N . MET A 1 88 ? -18.414 6.660 12.799 1.00 85.75 88 MET A N 1
ATOM 714 C CA . MET A 1 88 ? -18.925 7.367 11.618 1.00 85.75 88 MET A CA 1
ATOM 715 C C . MET A 1 88 ? -19.492 6.448 10.527 1.00 85.75 88 MET A C 1
ATOM 717 O O . MET A 1 88 ? -20.135 6.936 9.605 1.00 85.75 88 MET A O 1
ATOM 721 N N . GLY A 1 89 ? -19.252 5.136 10.587 1.00 91.81 89 GLY A N 1
ATOM 722 C CA . GLY A 1 89 ? -19.739 4.213 9.566 1.00 91.81 89 GLY A CA 1
ATOM 723 C C . GLY A 1 89 ? -18.865 2.982 9.359 1.00 91.81 89 GLY A C 1
ATOM 724 O O . GLY A 1 89 ? -17.889 2.736 10.073 1.00 91.81 89 GLY A O 1
ATOM 725 N N . LYS A 1 90 ? -19.258 2.192 8.361 1.00 95.44 90 LYS A N 1
ATOM 726 C CA . LYS A 1 90 ? -18.557 0.981 7.936 1.00 95.44 90 LYS A CA 1
ATOM 727 C C . LYS A 1 90 ? -17.522 1.317 6.875 1.00 95.44 90 LYS A C 1
ATOM 729 O O . LYS A 1 90 ? -17.786 2.115 5.978 1.00 95.44 90 LYS A O 1
ATOM 734 N N . HIS A 1 91 ? -16.379 0.655 6.973 1.00 96.88 91 HIS A N 1
ATOM 735 C CA . HIS A 1 91 ? -15.306 0.729 5.996 1.00 96.88 91 HIS A CA 1
ATOM 736 C C . HIS A 1 91 ? -14.963 -0.680 5.529 1.00 96.88 91 HIS A C 1
ATOM 738 O O . HIS A 1 91 ? -14.687 -1.542 6.362 1.00 96.88 91 HIS A O 1
ATOM 744 N N . ILE A 1 92 ? -14.955 -0.913 4.219 1.00 97.69 92 ILE A N 1
ATOM 745 C CA . ILE A 1 92 ? -14.324 -2.113 3.664 1.00 97.69 92 ILE A CA 1
ATOM 746 C C . ILE A 1 92 ? -12.809 -1.928 3.714 1.00 97.69 92 ILE A C 1
ATOM 748 O O . ILE A 1 92 ? -12.276 -0.899 3.289 1.00 97.69 92 ILE A O 1
ATOM 752 N N . CYS A 1 93 ? -12.133 -2.934 4.250 1.00 98.06 93 CYS A N 1
ATOM 753 C CA . CYS A 1 93 ? -10.689 -3.022 4.343 1.00 98.06 93 CYS A CA 1
ATOM 754 C C . CYS A 1 93 ? -10.212 -4.154 3.436 1.00 98.06 93 CYS A C 1
ATOM 756 O O . CYS A 1 93 ? -10.647 -5.294 3.594 1.00 98.06 93 CYS A O 1
ATOM 758 N N . LEU A 1 94 ? -9.309 -3.829 2.519 1.00 97.81 94 LEU A N 1
ATOM 759 C CA . LEU A 1 94 ? -8.654 -4.753 1.601 1.00 97.81 94 LEU A CA 1
ATOM 760 C C . LEU A 1 94 ? -7.197 -4.874 2.043 1.00 97.81 94 LEU A C 1
ATOM 762 O O . LEU A 1 94 ? -6.483 -3.870 2.098 1.00 97.81 94 LEU A O 1
ATOM 766 N N . VAL A 1 95 ? -6.768 -6.074 2.419 1.00 97.38 95 VAL A N 1
ATOM 767 C CA . VAL A 1 95 ? -5.389 -6.340 2.836 1.00 97.38 95 VAL A CA 1
ATOM 768 C C . VAL A 1 95 ? -4.668 -7.016 1.686 1.00 97.38 95 VAL A C 1
ATOM 770 O O . VAL A 1 95 ? -5.078 -8.084 1.243 1.00 97.38 95 VAL A O 1
ATOM 773 N N . GLN A 1 96 ? -3.602 -6.391 1.212 1.00 95.94 96 GLN A N 1
ATOM 774 C CA . GLN A 1 96 ? -2.809 -6.831 0.071 1.00 95.94 96 GLN A CA 1
ATOM 775 C C . GLN A 1 96 ? -1.349 -7.001 0.484 1.00 95.94 96 GLN A C 1
ATOM 777 O O . GLN A 1 96 ? -0.936 -6.549 1.561 1.00 95.94 96 GLN A O 1
ATOM 782 N N . ASP A 1 97 ? -0.566 -7.631 -0.386 1.00 94.12 97 ASP A N 1
ATOM 783 C CA . ASP A 1 97 ? 0.887 -7.630 -0.246 1.00 94.12 97 ASP A CA 1
ATOM 784 C C . ASP A 1 97 ? 1.438 -6.206 -0.156 1.00 94.12 97 ASP A C 1
ATOM 786 O O . ASP A 1 97 ? 0.885 -5.242 -0.698 1.00 94.12 97 ASP A O 1
ATOM 790 N N . LEU A 1 98 ? 2.530 -6.067 0.591 1.00 95.00 98 LEU A N 1
ATOM 791 C CA . LEU A 1 98 ? 3.200 -4.790 0.731 1.00 95.00 98 LEU A CA 1
ATOM 792 C C . LEU A 1 98 ? 4.091 -4.539 -0.485 1.00 95.00 98 LEU A C 1
ATOM 794 O O . LEU A 1 98 ? 5.121 -5.186 -0.662 1.00 95.00 98 LEU A O 1
ATOM 798 N N . TYR A 1 99 ? 3.712 -3.538 -1.268 1.00 93.31 99 TYR A N 1
ATOM 799 C CA . TYR A 1 99 ? 4.542 -2.988 -2.330 1.00 93.31 99 TYR A CA 1
ATOM 800 C C . TYR A 1 99 ? 5.271 -1.729 -1.859 1.00 93.31 99 TYR A C 1
ATOM 802 O O . TYR A 1 99 ? 4.937 -1.115 -0.839 1.00 93.31 99 TYR A O 1
ATOM 810 N N . SER A 1 100 ? 6.281 -1.352 -2.628 1.00 93.25 100 SER A N 1
ATOM 811 C CA . SER A 1 100 ? 7.061 -0.141 -2.443 1.00 93.25 100 SER A CA 1
ATOM 812 C C . SER A 1 100 ? 6.356 1.067 -3.091 1.00 93.25 100 SER A C 1
ATOM 814 O O . SER A 1 100 ? 5.130 1.134 -3.163 1.00 93.25 100 SER A O 1
ATOM 816 N N . THR A 1 101 ? 7.097 2.075 -3.537 1.00 92.06 101 THR A N 1
ATOM 817 C CA . THR A 1 101 ? 6.548 3.224 -4.273 1.00 92.06 101 THR A CA 1
ATOM 818 C C . THR A 1 101 ? 6.018 2.847 -5.658 1.00 92.06 101 THR A C 1
ATOM 820 O O . THR A 1 101 ? 6.419 1.844 -6.246 1.00 92.06 101 THR A O 1
ATOM 823 N N . SER A 1 102 ? 5.189 3.718 -6.231 1.00 91.69 102 SER A N 1
ATOM 824 C CA . SER A 1 102 ? 4.754 3.620 -7.623 1.00 91.69 102 SER A CA 1
ATOM 825 C C . SER A 1 102 ? 5.875 3.936 -8.624 1.00 91.69 102 SER A C 1
ATOM 827 O O . SER A 1 102 ? 6.815 4.686 -8.326 1.00 91.69 102 SER A O 1
ATOM 829 N N . VAL A 1 103 ? 5.735 3.459 -9.863 1.00 89.81 103 VAL A N 1
ATOM 830 C CA . VAL A 1 103 ? 6.616 3.808 -10.995 1.00 89.81 103 VAL A CA 1
ATOM 831 C C . VAL A 1 103 ? 6.565 5.310 -11.291 1.00 89.81 103 VAL A C 1
ATOM 833 O O . VAL A 1 103 ? 7.554 5.900 -11.732 1.00 89.81 103 VAL A O 1
ATOM 836 N N . SER A 1 104 ? 5.452 5.981 -10.973 1.00 88.12 104 SER A N 1
ATOM 837 C CA . SER A 1 104 ? 5.354 7.441 -11.092 1.00 88.12 104 SER A CA 1
ATOM 838 C C . SER A 1 104 ? 6.396 8.191 -10.250 1.00 88.12 104 SER A C 1
ATOM 840 O O . SER A 1 104 ? 6.764 9.310 -10.615 1.00 88.12 104 SER A O 1
ATOM 842 N N . SER A 1 105 ? 6.961 7.569 -9.207 1.00 85.69 105 SER A N 1
ATOM 843 C CA . SER A 1 105 ? 8.045 8.146 -8.402 1.00 85.69 105 SER A CA 1
ATOM 844 C C . SER A 1 105 ? 9.340 8.393 -9.190 1.00 85.69 105 SER A C 1
ATOM 846 O O . SER A 1 105 ? 10.107 9.289 -8.816 1.00 85.69 105 SER A O 1
ATOM 848 N N . LEU A 1 106 ? 9.549 7.680 -10.306 1.00 80.25 106 LEU A N 1
ATOM 849 C CA . LEU A 1 106 ? 10.681 7.882 -11.212 1.00 80.25 106 LEU A CA 1
ATOM 850 C C . LEU A 1 106 ? 10.543 9.158 -12.059 1.00 80.25 106 LEU A C 1
ATOM 852 O O . LEU A 1 106 ? 11.535 9.711 -12.533 1.00 80.25 106 LEU A O 1
ATOM 856 N N . ARG A 1 107 ? 9.325 9.700 -12.209 1.00 75.19 107 ARG A N 1
ATOM 857 C CA . ARG A 1 107 ? 9.085 10.960 -12.942 1.00 75.19 107 ARG A CA 1
ATOM 858 C C . ARG A 1 107 ? 9.677 12.188 -12.250 1.00 75.19 107 ARG A C 1
ATOM 860 O O . ARG A 1 107 ? 9.645 13.270 -12.829 1.00 75.19 107 ARG A O 1
ATOM 867 N N . ARG A 1 108 ? 10.216 12.032 -11.036 1.00 70.50 108 ARG A N 1
ATOM 868 C CA . ARG A 1 108 ? 10.977 13.070 -10.324 1.00 70.50 108 ARG A CA 1
ATOM 869 C C . ARG A 1 108 ? 12.319 13.403 -10.991 1.00 70.50 108 ARG A C 1
ATOM 871 O O . ARG A 1 108 ? 12.979 14.333 -10.543 1.00 70.50 108 ARG A O 1
ATOM 878 N N . SER A 1 109 ? 12.687 12.693 -12.063 1.00 68.00 109 SER A N 1
ATOM 879 C CA . SER A 1 109 ? 13.765 13.078 -12.978 1.00 68.00 109 SER A CA 1
ATOM 880 C C . SER A 1 109 ? 13.680 14.564 -13.369 1.00 68.00 109 SER A C 1
ATOM 882 O O . SER A 1 109 ? 12.616 14.997 -13.828 1.00 68.00 109 SER A O 1
ATOM 884 N N . PRO A 1 110 ? 14.776 15.343 -13.271 1.00 68.88 110 PRO A N 1
ATOM 885 C CA . PRO A 1 110 ? 14.812 16.736 -13.720 1.00 68.88 110 PRO A CA 1
ATOM 886 C C . PRO A 1 110 ? 14.388 16.911 -15.184 1.00 68.88 110 PRO A C 1
ATOM 888 O O . PRO A 1 110 ? 13.726 17.888 -15.531 1.00 68.88 110 PRO A O 1
ATOM 891 N N . SER A 1 111 ? 14.717 15.938 -16.039 1.00 70.81 111 SER A N 1
ATOM 892 C CA . SER A 1 111 ? 14.341 15.927 -17.455 1.00 70.81 111 SER A CA 1
ATOM 893 C C . SER A 1 111 ? 12.956 15.328 -17.713 1.00 70.81 111 SER A C 1
ATOM 895 O O . SER A 1 111 ? 12.484 15.356 -18.847 1.00 70.81 111 SER A O 1
ATOM 897 N N . LYS A 1 112 ? 12.294 14.767 -16.689 1.00 70.31 112 LYS A N 1
ATOM 898 C CA . LYS A 1 112 ? 11.054 13.973 -16.793 1.00 70.31 112 LYS A CA 1
ATOM 899 C C . LYS A 1 112 ? 11.156 12.783 -17.760 1.00 70.31 112 LYS A C 1
ATOM 901 O O . LYS A 1 112 ? 10.130 12.255 -18.186 1.00 70.31 112 LYS A O 1
ATOM 906 N N . THR A 1 113 ? 12.372 12.346 -18.088 1.00 74.19 113 THR A N 1
ATOM 907 C CA . THR A 1 113 ? 12.636 11.183 -18.943 1.00 74.19 113 THR A CA 1
ATOM 908 C C . THR A 1 113 ? 13.160 10.020 -18.114 1.00 74.19 113 THR A C 1
ATOM 910 O O . THR A 1 113 ? 13.905 10.226 -17.156 1.00 74.19 113 THR A O 1
ATOM 913 N N . LEU A 1 114 ? 12.790 8.805 -18.514 1.00 78.56 114 LEU A N 1
ATOM 914 C CA . LEU A 1 114 ? 13.345 7.554 -17.997 1.00 78.56 114 LEU A CA 1
ATOM 915 C C . LEU A 1 114 ? 14.291 6.949 -19.030 1.00 78.56 114 LEU A C 1
ATOM 917 O O . LEU A 1 114 ? 14.143 7.205 -20.228 1.00 78.56 114 LEU A O 1
ATOM 921 N N . LEU A 1 115 ? 15.235 6.129 -18.573 1.00 82.44 115 LEU A N 1
ATOM 922 C CA . LEU A 1 115 ? 16.080 5.365 -19.483 1.00 82.44 115 LEU A CA 1
ATOM 923 C C . LEU A 1 115 ? 15.221 4.396 -20.315 1.00 82.44 115 LEU A C 1
ATOM 925 O O . LEU A 1 115 ? 14.313 3.766 -19.761 1.00 82.44 115 LEU A O 1
ATOM 929 N N . PRO A 1 116 ? 15.510 4.222 -21.618 1.00 86.12 116 PRO A N 1
ATOM 930 C CA . PRO A 1 116 ? 14.766 3.300 -22.477 1.00 86.12 116 PRO A CA 1
ATOM 931 C C . PRO A 1 116 ? 14.659 1.875 -21.915 1.00 86.12 116 PRO A C 1
ATOM 933 O O . PRO A 1 116 ? 13.621 1.238 -22.068 1.00 86.12 116 PRO A O 1
ATOM 936 N N . GLN A 1 117 ? 15.698 1.397 -21.226 1.00 85.56 117 GLN A N 1
ATOM 937 C CA . GLN A 1 117 ? 15.735 0.088 -20.567 1.00 85.56 117 GLN A CA 1
ATOM 938 C C . GLN A 1 117 ? 14.668 -0.021 -19.472 1.00 85.56 117 GLN A C 1
ATOM 940 O O . GLN A 1 117 ? 13.905 -0.983 -19.451 1.00 85.56 117 GLN A O 1
ATOM 945 N N . MET A 1 118 ? 14.546 1.003 -18.618 1.00 84.12 118 MET A N 1
ATOM 946 C CA . MET A 1 118 ? 13.524 1.038 -17.567 1.00 84.12 118 MET A CA 1
ATOM 947 C C . MET A 1 118 ? 12.124 1.046 -18.178 1.00 84.12 118 MET A C 1
ATOM 949 O O . MET A 1 118 ? 11.256 0.298 -17.742 1.00 84.12 118 MET A O 1
ATOM 953 N N . VAL A 1 119 ? 11.910 1.869 -19.212 1.00 88.06 119 VAL A N 1
ATOM 954 C CA . VAL A 1 119 ? 10.622 1.941 -19.916 1.00 88.06 119 VAL A CA 1
ATOM 955 C C . VAL A 1 119 ? 10.268 0.574 -20.492 1.00 88.06 119 VAL A C 1
ATOM 957 O O . VAL A 1 119 ? 9.171 0.082 -20.251 1.00 88.06 119 VAL A O 1
ATOM 960 N N . ARG A 1 120 ? 11.201 -0.070 -21.199 1.00 89.88 120 ARG A N 1
ATOM 961 C CA . ARG A 1 120 ? 10.995 -1.404 -21.769 1.00 89.88 120 ARG A CA 1
ATOM 962 C C . ARG A 1 120 ? 10.612 -2.427 -20.698 1.00 89.88 120 ARG A C 1
ATOM 964 O O . ARG A 1 120 ? 9.650 -3.160 -20.905 1.00 89.88 120 ARG A O 1
ATOM 971 N N . ASN A 1 121 ? 11.305 -2.442 -19.561 1.00 87.88 121 ASN A N 1
ATOM 972 C CA . ASN A 1 121 ? 11.036 -3.393 -18.480 1.00 87.88 121 ASN A CA 1
ATOM 973 C C . ASN A 1 121 ? 9.662 -3.149 -17.833 1.00 87.88 121 ASN A C 1
ATOM 975 O O . ASN A 1 121 ? 8.884 -4.090 -17.688 1.00 87.88 121 ASN A O 1
ATOM 979 N N . VAL A 1 122 ? 9.311 -1.885 -17.553 1.00 89.25 122 VAL A N 1
ATOM 980 C CA . VAL A 1 122 ? 7.969 -1.504 -17.067 1.00 89.25 122 VAL A CA 1
ATOM 981 C C . VAL A 1 122 ? 6.885 -1.965 -18.042 1.00 89.25 122 VAL A C 1
ATOM 983 O O . VAL A 1 122 ? 5.893 -2.559 -17.628 1.00 89.25 122 VAL A O 1
ATOM 986 N N . PHE A 1 123 ? 7.063 -1.694 -19.338 1.00 91.75 123 PHE A N 1
ATOM 987 C CA . PHE A 1 123 ? 6.078 -2.052 -20.357 1.00 91.75 123 PHE A CA 1
ATOM 988 C C . PHE A 1 123 ? 5.949 -3.564 -20.545 1.00 91.75 123 PHE A C 1
ATOM 990 O O . PHE A 1 123 ? 4.832 -4.035 -20.724 1.00 91.75 123 PHE A O 1
ATOM 997 N N . SER A 1 124 ? 7.048 -4.320 -20.476 1.00 91.88 124 SER A N 1
ATOM 998 C CA . SER A 1 124 ? 7.007 -5.785 -20.568 1.00 91.88 124 SER A CA 1
ATOM 999 C C . SER A 1 124 ? 6.148 -6.375 -19.450 1.00 91.88 124 SER A C 1
ATOM 1001 O O . SER A 1 124 ? 5.196 -7.099 -19.723 1.00 91.88 124 SER A O 1
ATOM 1003 N N . ILE A 1 125 ? 6.422 -5.981 -18.203 1.00 90.94 125 ILE A N 1
ATOM 1004 C CA . ILE A 1 125 ? 5.676 -6.444 -17.026 1.00 90.94 125 ILE A CA 1
ATOM 1005 C C . ILE A 1 125 ? 4.205 -6.018 -17.106 1.00 90.94 125 ILE A C 1
ATOM 1007 O O . ILE A 1 125 ? 3.308 -6.808 -16.817 1.00 90.94 125 ILE A O 1
ATOM 1011 N N . LEU A 1 126 ? 3.938 -4.783 -17.542 1.00 94.00 126 LEU A N 1
ATOM 1012 C CA . LEU A 1 126 ? 2.576 -4.280 -17.720 1.00 94.00 126 LEU A CA 1
ATOM 1013 C C . LEU A 1 126 ? 1.780 -5.111 -18.735 1.00 94.00 126 LEU A C 1
ATOM 1015 O O . LEU A 1 126 ? 0.622 -5.435 -18.483 1.00 94.00 126 LEU A O 1
ATOM 1019 N N . VAL A 1 127 ? 2.372 -5.427 -19.888 1.00 95.19 127 VAL A N 1
ATOM 1020 C CA . VAL A 1 127 ? 1.700 -6.218 -20.928 1.00 95.19 127 VAL A CA 1
ATOM 1021 C C . VAL A 1 127 ? 1.381 -7.618 -20.409 1.00 95.19 127 VAL A C 1
ATOM 1023 O O . VAL A 1 127 ? 0.255 -8.077 -20.595 1.00 95.19 127 VAL A O 1
ATOM 1026 N N . ASP A 1 128 ? 2.312 -8.248 -19.692 1.00 93.81 128 ASP A N 1
ATOM 1027 C CA . ASP A 1 128 ? 2.100 -9.566 -19.090 1.00 93.81 128 ASP A CA 1
ATOM 1028 C C . ASP A 1 128 ? 1.003 -9.537 -18.015 1.00 93.81 128 ASP A C 1
ATOM 1030 O O . ASP A 1 128 ? 0.130 -10.405 -17.992 1.00 93.81 128 ASP A O 1
ATOM 1034 N N . ALA A 1 129 ? 0.992 -8.522 -17.147 1.00 94.25 129 ALA A N 1
ATOM 1035 C CA . ALA A 1 129 ? -0.051 -8.334 -16.139 1.00 94.25 129 ALA A CA 1
ATOM 1036 C C . ALA A 1 129 ? -1.438 -8.131 -16.779 1.00 94.25 129 ALA A C 1
ATOM 1038 O O . ALA A 1 129 ? -2.425 -8.734 -16.356 1.00 94.25 129 ALA A O 1
ATOM 1039 N N . LEU A 1 130 ? -1.527 -7.320 -17.840 1.00 95.62 130 LEU A N 1
ATOM 1040 C CA . LEU A 1 130 ? -2.780 -7.101 -18.566 1.00 95.62 130 LEU A CA 1
ATOM 1041 C C . LEU A 1 130 ? -3.251 -8.355 -19.302 1.00 95.62 130 LEU A C 1
ATOM 1043 O O . LEU A 1 130 ? -4.449 -8.630 -19.312 1.00 95.62 130 LEU A O 1
ATOM 1047 N N . ALA A 1 131 ? -2.337 -9.126 -19.892 1.00 95.19 131 ALA A N 1
ATOM 1048 C CA . ALA A 1 131 ? -2.674 -10.392 -20.532 1.00 95.19 131 ALA A CA 1
ATOM 1049 C C . ALA A 1 131 ? -3.303 -11.372 -19.528 1.00 95.19 131 ALA A C 1
ATOM 1051 O O . ALA A 1 131 ? -4.320 -11.992 -19.836 1.00 95.19 131 ALA A O 1
ATOM 1052 N N . GLN A 1 132 ? -2.754 -11.447 -18.312 1.00 94.19 132 GLN A N 1
ATOM 1053 C CA . GLN A 1 132 ? -3.306 -12.263 -17.228 1.00 94.19 132 GLN A CA 1
ATOM 1054 C C . GLN A 1 132 ? -4.695 -11.781 -16.787 1.00 94.19 132 GLN A C 1
ATOM 1056 O O . GLN A 1 132 ? -5.622 -12.585 -16.704 1.00 94.19 132 GLN A O 1
ATOM 1061 N N . LEU A 1 133 ? -4.885 -10.473 -16.575 1.00 94.75 133 LEU A N 1
ATOM 1062 C CA . LEU A 1 133 ? -6.205 -9.920 -16.242 1.00 94.75 133 LEU A CA 1
ATOM 1063 C C . LEU A 1 133 ? -7.241 -10.214 -17.333 1.00 94.75 133 LEU A C 1
ATOM 1065 O O . LEU A 1 133 ? -8.352 -10.653 -17.035 1.00 94.75 133 LEU A O 1
ATOM 1069 N N . HIS A 1 134 ? -6.874 -10.034 -18.602 1.00 95.38 134 HIS A N 1
ATOM 1070 C CA . HIS A 1 134 ? -7.771 -10.303 -19.723 1.00 95.38 134 HIS A CA 1
ATOM 1071 C C . HIS A 1 134 ? -8.111 -11.792 -19.868 1.00 95.38 134 HIS A C 1
ATOM 1073 O O . HIS A 1 134 ? -9.233 -12.106 -20.265 1.00 95.38 134 HIS A O 1
ATOM 1079 N N . ALA A 1 135 ? -7.197 -12.702 -19.513 1.00 93.94 135 ALA A N 1
ATOM 1080 C CA . ALA A 1 135 ? -7.478 -14.138 -19.460 1.00 93.94 135 ALA A CA 1
ATOM 1081 C C . ALA A 1 135 ? -8.544 -14.487 -18.403 1.00 93.94 135 ALA A C 1
ATOM 1083 O O . ALA A 1 135 ? -9.311 -15.424 -18.601 1.00 93.94 135 ALA A O 1
ATOM 1084 N N . MET A 1 136 ? -8.646 -13.689 -17.335 1.00 93.69 136 MET A N 1
ATOM 1085 C CA . MET A 1 136 ? -9.707 -13.767 -16.321 1.00 93.69 136 MET A CA 1
ATOM 1086 C C . MET A 1 136 ? -10.942 -12.917 -16.671 1.00 93.69 136 MET A C 1
ATOM 1088 O O . MET A 1 136 ? -11.835 -12.751 -15.850 1.00 93.69 136 MET A O 1
ATOM 1092 N N . HIS A 1 137 ? -11.014 -12.361 -17.886 1.00 93.56 137 HIS A N 1
ATOM 1093 C CA . HIS A 1 137 ? -12.075 -11.447 -18.329 1.00 93.56 137 HIS A CA 1
ATOM 1094 C C . HIS A 1 137 ? -12.189 -10.143 -17.515 1.00 93.56 137 HIS A C 1
ATOM 1096 O O . HIS A 1 137 ? -13.238 -9.494 -17.505 1.00 93.56 137 HIS A O 1
ATOM 1102 N N . ILE A 1 138 ? -11.092 -9.707 -16.891 1.00 93.88 138 ILE A N 1
ATOM 1103 C CA . ILE A 1 138 ? -11.016 -8.471 -16.110 1.00 93.88 138 ILE A CA 1
ATOM 1104 C C . ILE A 1 138 ? -10.322 -7.387 -16.939 1.00 93.88 138 ILE A C 1
ATOM 1106 O O . ILE A 1 138 ? -9.176 -7.536 -17.355 1.00 93.88 138 ILE A O 1
ATOM 1110 N N . ALA A 1 139 ? -10.990 -6.250 -17.143 1.00 94.31 139 ALA A N 1
ATOM 1111 C CA . ALA A 1 139 ? -10.369 -5.050 -17.701 1.00 94.31 139 ALA A CA 1
ATOM 11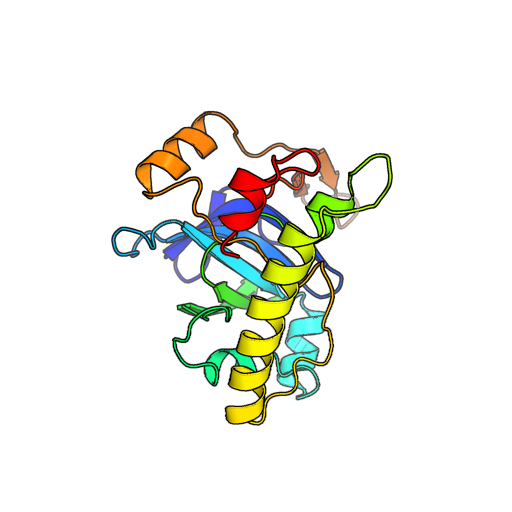12 C C . ALA A 1 139 ? -9.940 -4.106 -16.564 1.00 94.31 139 ALA A C 1
ATOM 1114 O O . ALA A 1 139 ? -10.780 -3.678 -15.775 1.00 94.31 139 ALA A O 1
ATOM 1115 N N . HIS A 1 140 ? -8.655 -3.731 -16.496 1.00 93.88 140 HIS A N 1
ATOM 1116 C CA . HIS A 1 140 ? -8.138 -2.871 -15.415 1.00 93.88 140 HIS A CA 1
ATOM 1117 C C . HIS A 1 140 ? -8.732 -1.449 -15.416 1.00 93.88 140 HIS A C 1
ATOM 1119 O O . HIS A 1 140 ? -8.839 -0.829 -14.364 1.00 93.88 140 HIS A O 1
ATOM 1125 N N . ILE A 1 141 ? -9.085 -0.911 -16.592 1.00 92.25 141 ILE A N 1
ATOM 1126 C CA . ILE A 1 141 ? -9.699 0.414 -16.860 1.00 92.25 141 ILE A CA 1
ATOM 1127 C C . ILE A 1 141 ? -8.957 1.681 -16.376 1.00 92.25 141 ILE A C 1
ATOM 1129 O O . ILE A 1 141 ? -9.263 2.765 -16.861 1.00 92.25 141 ILE A O 1
ATOM 1133 N N . ASP A 1 142 ? -7.968 1.577 -15.486 1.00 93.00 142 ASP A N 1
ATOM 1134 C CA . ASP A 1 142 ? -7.205 2.718 -14.941 1.00 93.00 142 ASP A CA 1
ATOM 1135 C C . ASP A 1 142 ? -5.683 2.482 -15.018 1.00 93.00 142 ASP A C 1
ATOM 1137 O O . ASP A 1 142 ? -4.960 2.563 -14.026 1.00 93.00 142 ASP A O 1
ATOM 1141 N N . VAL A 1 143 ? -5.177 2.086 -16.190 1.00 94.81 143 VAL A N 1
ATOM 1142 C CA . VAL A 1 143 ? -3.737 1.835 -16.381 1.00 94.81 143 VAL A CA 1
ATOM 1143 C C . VAL A 1 143 ? -2.975 3.161 -16.404 1.00 94.81 143 VAL A C 1
ATOM 1145 O O . VAL A 1 143 ? -3.096 3.949 -17.341 1.00 94.81 143 VAL A O 1
ATOM 1148 N N . LYS A 1 144 ? -2.165 3.398 -15.369 1.00 91.50 144 LYS A N 1
ATOM 1149 C CA . LYS A 1 144 ? -1.297 4.574 -15.222 1.00 91.50 144 LYS A CA 1
ATOM 1150 C C . LYS A 1 144 ? -0.124 4.264 -14.299 1.00 91.50 144 LYS A C 1
ATOM 1152 O O . LYS A 1 144 ? -0.201 3.352 -13.485 1.00 91.50 144 LYS A O 1
ATOM 1157 N N . LEU A 1 145 ? 0.931 5.075 -14.370 1.00 90.00 145 LEU A N 1
ATOM 1158 C CA . LEU A 1 145 ? 2.160 4.881 -13.587 1.00 90.00 145 LEU A CA 1
ATOM 1159 C C . LEU A 1 145 ? 1.952 4.915 -12.064 1.00 90.00 145 LEU A C 1
ATOM 1161 O O . LEU A 1 145 ? 2.783 4.388 -11.334 1.00 90.00 145 LEU A O 1
ATOM 1165 N N . ASP A 1 146 ? 0.875 5.538 -11.585 1.00 89.81 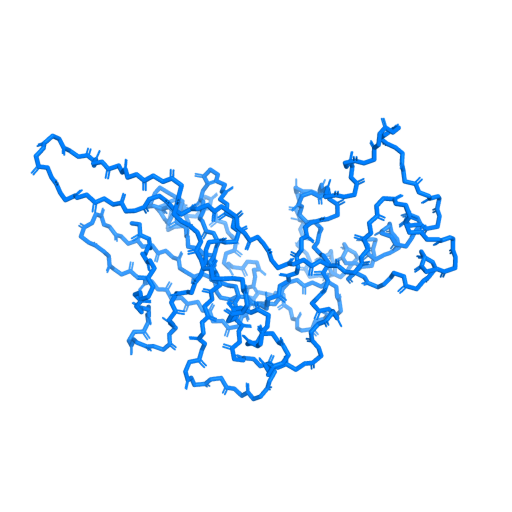146 ASP A N 1
ATOM 1166 C CA . ASP A 1 146 ? 0.509 5.564 -10.163 1.00 89.81 146 ASP A CA 1
ATOM 1167 C C . ASP A 1 146 ? -0.082 4.234 -9.669 1.00 89.81 146 ASP A C 1
ATOM 1169 O O . ASP A 1 146 ? -0.045 3.967 -8.474 1.00 89.81 146 ASP A O 1
ATOM 1173 N N . ASN A 1 147 ? -0.586 3.399 -10.585 1.00 92.75 147 ASN A N 1
ATOM 1174 C CA . ASN A 1 147 ? -1.144 2.075 -10.298 1.00 92.75 147 ASN A CA 1
ATOM 1175 C C . ASN A 1 147 ? -0.157 0.938 -10.631 1.00 92.75 147 ASN A C 1
ATOM 1177 O O . ASN A 1 147 ? -0.516 -0.230 -10.534 1.00 92.75 147 ASN A O 1
ATOM 1181 N N . LEU A 1 148 ? 1.079 1.270 -11.023 1.00 92.94 148 LEU A N 1
ATOM 1182 C CA . LEU A 1 148 ? 2.176 0.314 -11.183 1.00 92.94 148 LEU A CA 1
ATOM 1183 C C . LEU A 1 148 ? 3.116 0.479 -9.997 1.00 92.94 148 LEU A C 1
ATOM 1185 O O . LEU A 1 148 ? 3.632 1.575 -9.776 1.00 92.94 148 LEU A O 1
ATOM 1189 N N . MET A 1 149 ? 3.321 -0.588 -9.236 1.00 92.69 149 MET A N 1
ATOM 1190 C CA . MET A 1 149 ? 4.012 -0.554 -7.950 1.00 92.69 149 MET A CA 1
ATOM 1191 C C . MET A 1 149 ? 5.265 -1.410 -8.013 1.00 92.69 149 MET A C 1
ATOM 1193 O O . MET A 1 149 ? 5.185 -2.531 -8.490 1.00 92.69 149 MET A O 1
ATOM 1197 N N . PHE A 1 150 ? 6.391 -0.916 -7.499 1.00 91.06 150 PHE A N 1
ATOM 1198 C CA . PHE A 1 150 ? 7.579 -1.754 -7.340 1.00 91.06 150 PHE A CA 1
ATOM 1199 C C . PHE A 1 150 ? 7.372 -2.783 -6.229 1.00 91.06 150 PHE A C 1
ATOM 1201 O O . PHE A 1 150 ? 6.875 -2.448 -5.148 1.00 91.06 150 PHE A O 1
ATOM 1208 N N . GLY A 1 151 ? 7.827 -4.011 -6.454 1.00 89.31 151 GLY A N 1
ATOM 1209 C CA . GLY A 1 151 ? 8.000 -5.003 -5.407 1.00 89.31 151 GLY A CA 1
ATOM 1210 C C . GLY A 1 151 ? 8.900 -4.512 -4.269 1.00 89.31 151 GLY A C 1
ATOM 1211 O O . GLY A 1 151 ? 9.757 -3.637 -4.426 1.00 89.31 151 GLY A O 1
ATOM 1212 N N . ASN A 1 152 ? 8.712 -5.093 -3.086 1.00 87.56 152 ASN A N 1
ATOM 1213 C CA . ASN A 1 152 ? 9.470 -4.737 -1.889 1.00 87.56 152 ASN A CA 1
ATOM 1214 C C . ASN A 1 152 ? 10.833 -5.458 -1.810 1.00 87.56 152 ASN A C 1
ATOM 1216 O O . ASN A 1 152 ? 11.184 -6.035 -0.785 1.00 87.56 152 ASN A O 1
ATOM 1220 N N . SER A 1 153 ? 11.600 -5.454 -2.902 1.00 84.19 153 SER A N 1
ATOM 1221 C CA . SER A 1 153 ? 12.852 -6.221 -3.027 1.00 84.19 153 SER A CA 1
ATOM 1222 C C . SER A 1 153 ? 14.010 -5.680 -2.184 1.00 84.19 153 SER A C 1
ATOM 1224 O O . SER A 1 153 ? 14.951 -6.413 -1.898 1.00 84.19 153 SER A O 1
ATOM 1226 N N . LEU A 1 154 ? 13.941 -4.416 -1.750 1.00 85.94 154 LEU A N 1
ATOM 1227 C CA . LEU A 1 154 ? 14.965 -3.799 -0.901 1.00 85.94 154 LEU A CA 1
ATOM 1228 C C . LEU A 1 154 ? 15.021 -4.426 0.504 1.00 85.94 154 LEU A C 1
ATOM 1230 O O . LEU A 1 154 ? 16.071 -4.402 1.144 1.00 85.94 154 LEU A O 1
ATOM 1234 N N . TYR A 1 155 ? 13.909 -4.996 0.975 1.00 90.38 155 TYR A N 1
ATOM 1235 C CA . TYR A 1 155 ? 13.797 -5.614 2.295 1.00 90.38 155 TYR A CA 1
ATOM 1236 C C . TYR A 1 155 ? 13.452 -7.096 2.136 1.00 90.38 155 TYR A C 1
ATOM 1238 O O . TYR A 1 155 ? 12.286 -7.479 2.082 1.00 90.38 155 TYR A O 1
ATOM 1246 N N . TYR A 1 156 ? 14.489 -7.933 2.054 1.00 83.88 156 TYR A N 1
ATOM 1247 C CA . TYR A 1 156 ? 14.370 -9.375 1.799 1.00 83.88 156 TYR A CA 1
ATOM 1248 C C . TYR A 1 156 ? 13.697 -10.157 2.934 1.00 83.88 156 TYR A C 1
ATOM 1250 O O . TYR A 1 156 ? 13.229 -11.279 2.720 1.00 83.88 156 TYR A O 1
ATOM 1258 N N . SER A 1 157 ? 13.662 -9.589 4.140 1.00 91.50 157 SER A N 1
ATOM 1259 C CA . SER A 1 157 ? 13.007 -10.176 5.302 1.00 91.50 157 SER A CA 1
ATOM 1260 C C . SER A 1 157 ? 12.188 -9.152 6.086 1.00 91.50 157 SER A C 1
ATOM 1262 O O . SER A 1 157 ? 12.458 -7.948 6.075 1.00 91.50 157 SER A O 1
ATOM 1264 N N . ASP A 1 158 ? 11.226 -9.661 6.857 1.00 92.81 158 ASP A N 1
ATOM 1265 C CA . ASP A 1 158 ? 10.453 -8.873 7.821 1.00 92.81 158 ASP A CA 1
ATOM 1266 C C . ASP A 1 158 ? 11.359 -8.150 8.831 1.00 92.81 158 ASP A C 1
ATOM 1268 O O . ASP A 1 158 ? 11.048 -7.046 9.276 1.00 92.81 158 ASP A O 1
ATOM 1272 N N . LYS A 1 159 ? 12.511 -8.745 9.168 1.00 93.44 159 LYS A N 1
ATOM 1273 C CA . LYS A 1 159 ? 13.496 -8.154 10.078 1.00 93.44 159 LYS A CA 1
ATOM 1274 C C . LYS A 1 159 ? 14.172 -6.925 9.469 1.00 93.44 159 LYS A C 1
ATOM 1276 O O . LYS A 1 159 ? 14.325 -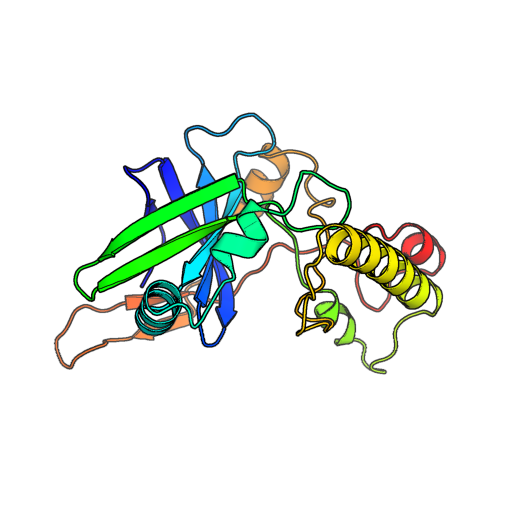5.923 10.165 1.00 93.44 159 LYS A O 1
ATOM 1281 N N . ASP A 1 160 ? 14.546 -6.989 8.193 1.00 93.81 160 ASP A N 1
ATOM 1282 C CA . ASP A 1 160 ? 15.177 -5.862 7.496 1.00 93.81 160 ASP A CA 1
ATOM 1283 C C . ASP A 1 160 ? 14.195 -4.691 7.381 1.00 93.81 160 ASP A C 1
ATOM 1285 O O . ASP A 1 160 ? 14.546 -3.537 7.644 1.00 93.81 160 ASP A O 1
ATOM 1289 N N . LEU A 1 161 ? 12.931 -4.995 7.064 1.00 95.06 161 LEU A N 1
ATOM 1290 C CA . LEU A 1 161 ? 11.875 -3.991 7.031 1.00 95.06 161 LEU A CA 1
ATOM 1291 C C . LEU A 1 161 ? 11.624 -3.396 8.423 1.00 95.06 161 LEU A C 1
ATOM 1293 O O . LEU A 1 161 ? 11.518 -2.178 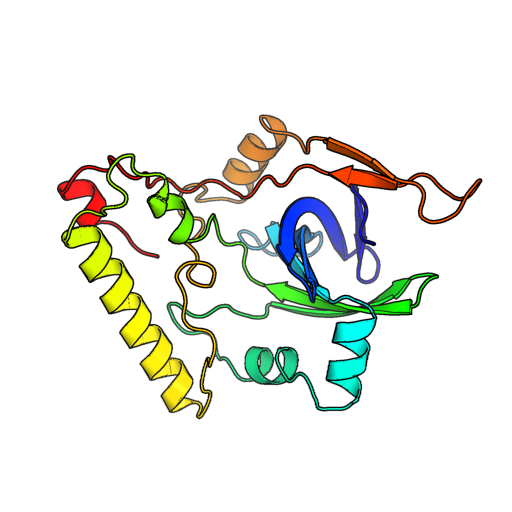8.552 1.00 95.06 161 LEU A O 1
ATOM 1297 N N . GLN A 1 162 ? 11.577 -4.218 9.474 1.00 95.81 162 GLN A N 1
ATOM 1298 C CA . GLN A 1 162 ? 11.423 -3.743 10.851 1.00 95.81 162 GLN A CA 1
ATOM 1299 C C . GLN A 1 162 ? 12.552 -2.785 11.245 1.00 95.81 162 GLN A C 1
ATOM 1301 O O . GLN A 1 162 ? 12.270 -1.700 11.748 1.00 95.81 162 GLN A O 1
ATOM 1306 N N . GLN A 1 163 ? 13.810 -3.125 10.944 1.00 96.38 163 GLN A N 1
ATOM 1307 C CA . GLN A 1 163 ? 14.955 -2.256 11.224 1.00 96.38 163 GLN A CA 1
ATOM 1308 C C . GLN A 1 163 ? 14.824 -0.898 10.521 1.00 96.38 163 GLN A C 1
ATOM 1310 O O . GLN A 1 163 ? 15.118 0.145 11.110 1.00 96.38 163 GLN A O 1
ATOM 1315 N N . TYR A 1 164 ? 14.352 -0.892 9.273 1.00 96.00 164 TYR A N 1
ATOM 1316 C CA . TYR A 1 164 ? 14.082 0.349 8.557 1.00 96.00 164 TYR A CA 1
ATOM 1317 C C . TYR A 1 164 ? 12.961 1.171 9.200 1.00 96.00 164 TYR A C 1
ATOM 1319 O O . TYR A 1 164 ? 13.108 2.387 9.333 1.00 96.00 164 TYR A O 1
ATOM 1327 N N . LEU A 1 165 ? 11.861 0.532 9.608 1.00 96.38 165 LEU A N 1
ATOM 1328 C CA . LEU A 1 165 ? 10.736 1.200 10.269 1.00 96.38 165 LEU A CA 1
ATOM 1329 C C . LEU A 1 165 ? 11.134 1.792 11.626 1.00 96.38 165 LEU A C 1
ATOM 1331 O O . LEU A 1 165 ? 10.687 2.889 11.954 1.00 96.38 165 LEU A O 1
ATOM 1335 N N . ASP A 1 166 ? 11.998 1.111 12.380 1.00 96.38 166 ASP A N 1
ATOM 1336 C CA . ASP A 1 166 ? 12.530 1.614 13.651 1.00 96.38 166 ASP A CA 1
ATOM 1337 C C . ASP A 1 166 ? 13.428 2.838 13.446 1.00 96.38 166 ASP A C 1
ATOM 1339 O O . ASP A 1 166 ? 13.344 3.808 14.200 1.00 96.38 166 ASP A O 1
ATOM 1343 N N . ALA A 1 167 ? 14.249 2.829 12.393 1.00 96.94 167 ALA A N 1
ATOM 1344 C CA . ALA A 1 167 ? 15.082 3.970 12.024 1.00 96.94 167 ALA A CA 1
ATOM 1345 C C . ALA A 1 167 ? 14.283 5.132 11.396 1.00 96.94 167 ALA A C 1
ATOM 1347 O O . ALA A 1 167 ? 14.748 6.270 11.410 1.00 96.94 167 ALA A O 1
ATOM 1348 N N . ASN A 1 168 ? 13.097 4.860 10.840 1.00 96.38 168 ASN A N 1
ATOM 1349 C CA . ASN A 1 168 ? 12.267 5.823 10.106 1.00 96.38 168 ASN A CA 1
ATOM 1350 C C . ASN A 1 168 ? 10.812 5.787 10.609 1.00 96.38 168 ASN A C 1
ATOM 1352 O O . ASN A 1 168 ? 9.917 5.334 9.878 1.00 96.38 168 ASN A O 1
ATOM 1356 N N . PRO A 1 169 ? 10.559 6.251 11.849 1.00 94.81 169 PRO A N 1
ATOM 1357 C CA . PRO A 1 169 ? 9.245 6.169 12.471 1.00 94.81 169 PRO A CA 1
ATOM 1358 C C . PRO A 1 169 ? 8.185 7.001 11.732 1.00 94.81 169 PRO A C 1
ATOM 1360 O O . PRO A 1 169 ? 8.483 7.899 10.938 1.00 94.81 169 PRO A O 1
ATOM 1363 N N . ALA A 1 170 ? 6.915 6.697 12.015 1.00 94.50 170 ALA A N 1
ATOM 1364 C CA . ALA A 1 170 ? 5.785 7.417 11.441 1.00 94.50 170 ALA A CA 1
ATOM 1365 C C . ALA A 1 170 ? 5.791 8.900 11.853 1.00 94.50 170 ALA A C 1
ATOM 1367 O O . ALA A 1 170 ? 5.765 9.218 13.042 1.00 94.50 170 ALA A O 1
ATOM 1368 N N . GLU A 1 171 ? 5.779 9.799 10.870 1.00 93.88 171 GLU A N 1
ATOM 1369 C CA . GLU A 1 171 ? 5.785 11.248 11.095 1.00 93.88 171 GLU A CA 1
ATOM 1370 C C . GLU A 1 171 ? 4.363 11.832 11.135 1.00 93.88 171 GLU A C 1
ATOM 1372 O O . GLU A 1 171 ? 3.478 11.444 10.366 1.00 93.88 171 GLU A O 1
ATOM 1377 N N . ILE A 1 172 ? 4.155 12.811 12.017 1.00 92.38 172 ILE A N 1
ATOM 1378 C CA . ILE A 1 172 ? 2.909 13.576 12.130 1.00 92.38 172 ILE A CA 1
ATOM 1379 C C . ILE A 1 172 ? 3.096 14.894 11.375 1.00 92.38 172 ILE A C 1
ATOM 1381 O O . ILE A 1 172 ? 4.022 15.646 11.656 1.00 92.38 172 ILE A O 1
ATOM 1385 N N . GLU A 1 173 ? 2.209 15.164 10.423 1.00 90.12 173 GLU A N 1
ATOM 1386 C CA . GLU A 1 173 ? 2.187 16.397 9.631 1.00 90.12 173 GLU A CA 1
ATOM 1387 C C . GLU A 1 173 ? 1.356 17.496 10.309 1.00 90.12 173 GLU A C 1
ATOM 1389 O O . GLU A 1 173 ? 1.634 18.681 10.153 1.00 90.12 173 GLU A O 1
ATOM 1394 N N . GLY A 1 174 ? 0.355 17.115 11.106 1.00 88.50 174 GLY A N 1
ATOM 1395 C CA . GLY A 1 174 ? -0.472 18.078 11.823 1.00 88.50 174 GLY A CA 1
ATOM 1396 C C . GLY A 1 174 ? -1.594 17.440 12.629 1.00 88.50 174 GLY A C 1
ATOM 1397 O O . GLY A 1 174 ? -1.574 16.246 12.941 1.00 88.50 174 GLY A O 1
ATOM 1398 N N . GLN A 1 175 ? -2.593 18.252 12.966 1.00 87.88 175 GLN A N 1
ATOM 1399 C CA . GLN A 1 175 ? -3.799 17.821 13.663 1.00 87.88 175 GLN A CA 1
ATOM 1400 C C . GLN A 1 175 ? -5.034 18.444 13.017 1.00 87.88 175 GLN A C 1
ATOM 1402 O O . GLN A 1 175 ? -4.998 19.595 12.589 1.00 87.88 175 GLN A O 1
ATOM 1407 N N . ALA A 1 176 ? -6.124 17.686 12.967 1.00 83.00 176 ALA A N 1
ATOM 1408 C CA . ALA A 1 176 ? -7.423 18.159 12.509 1.00 83.00 176 ALA A CA 1
ATOM 1409 C C . ALA A 1 176 ? -8.513 17.820 13.522 1.00 83.00 176 ALA A C 1
ATOM 1411 O O . ALA A 1 176 ? -8.536 16.728 14.086 1.00 83.00 176 ALA A O 1
ATOM 1412 N N . GLN A 1 177 ? -9.459 18.737 13.687 1.00 82.25 177 GLN A N 1
ATOM 1413 C CA . GLN A 1 177 ? -10.739 18.466 14.329 1.00 82.25 177 GLN A CA 1
ATOM 1414 C C . GLN A 1 177 ? -11.798 18.346 13.239 1.00 82.25 177 GLN A C 1
ATOM 1416 O O . GLN A 1 177 ? -11.867 19.186 12.344 1.00 82.25 177 GLN A O 1
ATOM 1421 N N . LEU A 1 178 ? -12.600 17.285 13.299 1.00 73.75 178 LEU A N 1
ATOM 1422 C CA . LEU A 1 178 ? -13.696 17.088 12.346 1.00 73.75 178 LEU A CA 1
ATOM 1423 C C . LEU A 1 178 ? -14.895 17.983 12.674 1.00 73.75 178 LEU A C 1
ATOM 1425 O O . LEU A 1 178 ? -15.605 18.407 11.769 1.00 73.75 178 LEU A O 1
ATOM 1429 N N . GLU A 1 179 ? -15.088 18.293 13.956 1.00 76.88 179 GLU A N 1
ATOM 1430 C CA . GLU A 1 179 ? -16.150 19.165 14.451 1.00 76.88 179 GLU A CA 1
ATOM 1431 C C . GLU A 1 179 ? -15.575 20.148 15.484 1.00 76.88 179 GLU A C 1
ATOM 1433 O O . GLU A 1 179 ? -14.665 19.767 16.231 1.00 76.88 179 GLU A O 1
ATOM 1438 N N . PRO A 1 180 ? -16.076 21.397 15.562 1.00 77.19 180 PRO A N 1
ATOM 1439 C CA . PRO A 1 180 ? -15.654 22.354 16.582 1.00 77.19 180 PRO A CA 1
ATOM 1440 C C . PRO A 1 180 ? -15.857 21.790 17.997 1.00 77.19 180 PRO A C 1
ATOM 1442 O O . PRO A 1 180 ? -16.971 21.442 18.375 1.00 77.19 180 PRO A O 1
ATOM 1445 N N . GLY A 1 181 ? -14.778 21.686 18.780 1.00 77.50 181 GLY A N 1
ATOM 1446 C CA . GLY A 1 181 ? -14.816 21.085 20.123 1.00 77.50 181 GLY A CA 1
ATOM 1447 C C . GLY A 1 181 ? -14.851 19.549 20.143 1.00 77.50 181 GLY A C 1
ATOM 1448 O O . GLY A 1 181 ? -14.941 18.958 21.217 1.00 77.50 181 GLY A O 1
ATOM 1449 N N . GLY A 1 182 ? -14.764 18.903 18.978 1.00 76.44 182 GLY A N 1
ATOM 1450 C CA . GLY A 1 182 ? -14.674 17.454 18.838 1.00 76.44 182 GLY A CA 1
ATOM 1451 C C . GLY A 1 182 ? -13.268 16.897 19.090 1.00 76.44 182 GLY A C 1
ATOM 1452 O O . GLY A 1 182 ? -12.310 17.612 19.386 1.00 76.44 182 GLY A O 1
ATOM 1453 N N . GLU A 1 183 ? -13.138 15.576 18.952 1.00 80.75 183 GLU A N 1
ATOM 1454 C CA . GLU A 1 183 ? -11.861 14.876 19.122 1.00 80.75 183 GLU A CA 1
ATOM 1455 C C . GLU A 1 183 ? -10.821 15.347 18.084 1.00 80.75 183 GLU A C 1
ATOM 1457 O O . GLU A 1 183 ? -11.133 15.506 16.900 1.00 80.75 183 GLU A O 1
ATOM 1462 N N . SER A 1 184 ? -9.576 15.554 18.527 1.00 82.12 184 SER A N 1
ATOM 1463 C CA . SER A 1 184 ? -8.451 15.880 17.642 1.00 82.12 184 SER A CA 1
ATOM 1464 C C . SER A 1 184 ? -7.871 14.612 17.012 1.00 82.12 184 SER A C 1
ATOM 1466 O O . SER A 1 184 ? -7.616 13.615 17.692 1.00 82.12 184 SER A O 1
ATOM 1468 N N . TYR A 1 185 ? -7.636 14.655 15.705 1.00 82.69 185 TYR A N 1
ATOM 1469 C CA . TYR A 1 185 ? -7.070 13.573 14.911 1.00 82.69 185 TYR A CA 1
ATOM 1470 C C . TYR A 1 185 ? -5.681 13.959 14.417 1.00 82.69 185 TYR A C 1
ATOM 1472 O O . TYR A 1 185 ? -5.499 15.018 13.821 1.00 82.69 185 TYR A O 1
ATOM 1480 N N . LEU A 1 186 ? -4.708 13.067 14.608 1.00 87.75 186 LEU A N 1
ATOM 1481 C CA . LEU A 1 186 ? -3.375 13.236 14.036 1.00 87.75 186 LEU A CA 1
ATOM 1482 C C . LEU A 1 186 ? -3.433 13.048 12.517 1.00 87.75 186 LEU A C 1
ATOM 1484 O O . LEU A 1 186 ? -3.879 12.005 12.028 1.00 87.75 186 LEU A O 1
ATOM 1488 N N . ILE A 1 187 ? -2.937 14.039 11.784 1.00 87.19 187 ILE A N 1
ATOM 1489 C CA . ILE A 1 187 ? -2.668 13.936 10.353 1.00 87.19 187 ILE A CA 1
ATOM 1490 C C . ILE A 1 187 ? -1.263 13.366 10.219 1.00 87.19 187 ILE A C 1
ATOM 1492 O O . ILE A 1 187 ? -0.294 13.976 10.664 1.00 87.19 187 ILE A O 1
ATOM 1496 N N . LEU A 1 188 ? -1.154 12.175 9.643 1.00 91.25 188 LEU A N 1
ATOM 1497 C CA . LEU A 1 188 ? 0.132 11.526 9.415 1.00 91.25 188 LEU A CA 1
ATOM 1498 C C . LEU A 1 188 ? 0.659 11.874 8.035 1.00 91.25 188 LEU A C 1
ATOM 1500 O O . LEU A 1 188 ? -0.089 11.809 7.055 1.00 91.25 188 LEU A O 1
ATOM 1504 N N . LYS A 1 189 ? 1.960 12.149 7.982 1.00 92.31 189 LYS A N 1
ATOM 1505 C CA . LYS A 1 189 ? 2.690 12.349 6.739 1.00 92.31 189 LYS A CA 1
ATOM 1506 C C . LYS A 1 189 ? 2.703 11.051 5.939 1.00 92.31 189 LYS A C 1
ATOM 1508 O O . LYS A 1 189 ? 2.850 9.957 6.491 1.00 92.31 189 LYS A O 1
ATOM 1513 N N . PHE A 1 190 ? 2.579 11.171 4.624 1.00 91.06 190 PHE A N 1
ATOM 1514 C CA . PHE A 1 190 ? 2.739 10.037 3.721 1.00 91.06 190 PHE A CA 1
ATOM 1515 C C . PHE A 1 190 ? 4.195 9.595 3.684 1.00 91.06 190 PHE A C 1
ATOM 1517 O O . PHE A 1 190 ? 5.078 10.366 3.307 1.00 91.06 190 PHE A O 1
ATOM 1524 N N . GLN A 1 191 ? 4.440 8.344 4.056 1.00 94.50 191 GLN A N 1
ATOM 1525 C CA . GLN A 1 191 ? 5.772 7.762 4.014 1.00 94.50 191 GLN A CA 1
ATOM 1526 C C . GLN A 1 191 ? 5.682 6.356 3.398 1.00 94.50 191 GLN A C 1
ATOM 1528 O O . GLN A 1 191 ? 5.589 5.365 4.131 1.00 94.50 191 GLN A O 1
ATOM 1533 N N . PRO A 1 192 ? 5.645 6.252 2.056 1.00 93.75 192 PRO A N 1
ATOM 1534 C CA . PRO A 1 192 ? 5.693 4.962 1.379 1.00 93.75 192 PRO A CA 1
ATOM 1535 C C . PRO A 1 192 ? 7.015 4.244 1.677 1.00 93.75 192 PRO A C 1
ATOM 1537 O O . PRO A 1 192 ? 8.018 4.875 2.020 1.00 93.75 192 PRO A O 1
ATOM 1540 N N . ILE A 1 193 ? 7.020 2.920 1.535 1.00 94.81 193 ILE A N 1
ATOM 1541 C CA . ILE A 1 193 ? 8.255 2.139 1.627 1.00 94.81 193 ILE A CA 1
ATOM 1542 C C . ILE A 1 193 ? 9.108 2.467 0.395 1.00 94.81 193 ILE A C 1
ATOM 1544 O O . ILE A 1 193 ? 8.561 2.468 -0.707 1.00 94.81 193 ILE A O 1
ATOM 1548 N N . PRO A 1 194 ? 10.395 2.819 0.549 1.00 91.88 194 PRO A N 1
ATOM 1549 C CA . PRO A 1 194 ? 11.239 3.190 -0.577 1.00 91.88 194 PRO A CA 1
ATOM 1550 C C . PRO A 1 194 ? 11.594 1.966 -1.422 1.00 91.88 194 PRO A C 1
ATOM 1552 O O . PRO A 1 194 ? 11.567 0.828 -0.948 1.00 91.88 194 PRO A O 1
ATOM 1555 N N . ASN A 1 195 ? 11.922 2.211 -2.688 1.00 86.81 195 ASN A N 1
ATOM 1556 C CA . ASN A 1 195 ? 12.459 1.206 -3.599 1.00 86.81 195 ASN A CA 1
ATOM 1557 C C . ASN A 1 195 ? 13.938 1.528 -3.885 1.00 86.81 195 ASN A C 1
ATOM 1559 O O . ASN A 1 195 ? 14.383 2.649 -3.631 1.00 86.81 195 ASN A O 1
ATOM 1563 N N . GLY A 1 196 ? 14.695 0.553 -4.391 1.00 83.25 196 GLY A N 1
ATOM 1564 C CA . GLY A 1 196 ? 16.119 0.729 -4.706 1.00 83.25 196 GLY A CA 1
ATOM 1565 C C . GLY A 1 196 ? 16.397 1.518 -5.991 1.00 83.25 196 GLY A C 1
ATOM 1566 O O . GLY A 1 196 ? 17.538 1.901 -6.231 1.00 83.25 196 GLY A O 1
ATOM 1567 N N . TYR A 1 197 ? 15.377 1.771 -6.812 1.00 80.69 197 TYR A N 1
ATOM 1568 C CA . TYR A 1 197 ? 15.504 2.443 -8.096 1.00 80.69 197 TYR A CA 1
ATOM 1569 C C . TYR A 1 197 ? 15.128 3.921 -8.002 1.00 80.69 197 TYR A C 1
ATOM 1571 O O . TYR A 1 197 ? 14.153 4.349 -7.375 1.00 80.69 197 TYR A O 1
ATOM 1579 N N . VAL A 1 198 ? 15.927 4.718 -8.689 1.00 78.81 198 VAL A N 1
ATOM 1580 C CA . VAL A 1 198 ? 15.833 6.170 -8.758 1.00 78.81 198 VAL A CA 1
ATOM 1581 C C . VAL A 1 198 ? 15.945 6.592 -10.219 1.00 78.81 198 VAL A C 1
ATOM 1583 O O . VAL A 1 198 ? 16.137 5.777 -11.117 1.00 78.81 198 VAL A O 1
ATOM 1586 N N . TYR A 1 199 ? 15.735 7.873 -10.501 1.00 71.44 199 TYR A N 1
ATOM 1587 C CA . TYR A 1 199 ? 15.726 8.344 -11.885 1.00 71.44 199 TYR A CA 1
ATOM 1588 C C . TYR A 1 199 ? 17.114 8.313 -12.552 1.00 71.44 199 TYR A C 1
ATOM 1590 O O . TYR A 1 199 ? 17.190 8.343 -13.777 1.00 71.44 199 TYR A O 1
ATOM 1598 N N . ASP A 1 200 ? 18.188 8.280 -11.762 1.00 72.75 200 ASP A N 1
ATOM 1599 C CA . ASP A 1 200 ? 19.594 8.235 -12.178 1.00 72.75 200 ASP A CA 1
ATOM 1600 C C . ASP A 1 200 ? 20.215 6.831 -12.053 1.00 72.75 200 ASP A C 1
ATOM 1602 O O . ASP A 1 200 ? 21.432 6.682 -12.162 1.00 72.75 200 ASP A O 1
ATOM 1606 N N . THR A 1 201 ? 19.386 5.795 -11.873 1.00 79.50 201 THR A N 1
ATOM 1607 C CA . THR A 1 201 ? 19.805 4.387 -11.914 1.00 79.50 201 THR A CA 1
ATOM 1608 C C . THR A 1 201 ? 20.594 4.091 -13.192 1.00 79.50 201 THR A C 1
ATOM 1610 O O . THR A 1 201 ? 20.204 4.508 -14.285 1.00 79.50 201 THR A O 1
ATOM 1613 N N . SER A 1 202 ? 21.711 3.364 -13.072 1.00 79.75 202 SER A N 1
ATOM 1614 C CA . SER A 1 202 ? 22.572 3.068 -14.221 1.00 79.75 202 SER A CA 1
ATOM 1615 C C . SER A 1 202 ? 21.863 2.190 -15.256 1.00 79.75 202 SER A C 1
ATOM 1617 O O . SER A 1 202 ? 20.934 1.451 -14.939 1.00 79.75 202 SER A O 1
ATOM 1619 N N . ALA A 1 203 ? 22.330 2.206 -16.508 1.00 77.69 203 ALA A N 1
ATOM 1620 C CA . ALA A 1 203 ? 21.753 1.352 -17.549 1.00 77.69 203 ALA A CA 1
ATOM 1621 C C . ALA A 1 203 ? 21.825 -0.146 -17.194 1.00 77.69 203 ALA A C 1
ATOM 1623 O O . ALA A 1 203 ? 20.903 -0.884 -17.516 1.00 77.69 203 ALA A O 1
ATOM 1624 N N . PHE A 1 204 ? 22.886 -0.584 -16.505 1.00 80.44 204 PHE A N 1
ATOM 1625 C CA . PHE A 1 204 ? 23.030 -1.971 -16.057 1.00 80.44 204 PHE A CA 1
ATOM 1626 C C . PHE A 1 204 ? 22.014 -2.331 -14.966 1.00 80.44 204 PHE A C 1
ATOM 1628 O O . PHE A 1 204 ? 21.355 -3.358 -15.051 1.00 80.44 204 PHE A O 1
ATOM 1635 N N . GLU A 1 205 ? 21.834 -1.473 -13.965 1.00 78.94 205 GLU A N 1
ATOM 1636 C CA . GLU A 1 205 ? 20.833 -1.694 -12.914 1.00 78.94 205 GLU A CA 1
ATOM 1637 C C . GLU A 1 205 ? 19.402 -1.577 -13.450 1.00 78.94 205 GLU A C 1
ATOM 1639 O O . GLU A 1 205 ? 18.516 -2.298 -12.998 1.00 78.94 205 GLU A O 1
ATOM 1644 N N . ALA A 1 206 ? 19.177 -0.715 -14.446 1.00 75.88 206 ALA A N 1
ATOM 1645 C CA . ALA A 1 206 ? 17.896 -0.585 -15.128 1.00 75.88 206 ALA A CA 1
ATOM 1646 C C . ALA A 1 206 ? 17.476 -1.888 -15.823 1.00 75.88 206 ALA A C 1
ATOM 1648 O O . ALA A 1 206 ? 16.292 -2.219 -15.808 1.00 75.88 206 ALA A O 1
ATOM 1649 N N . GLU A 1 207 ? 18.429 -2.644 -16.383 1.00 76.88 207 GLU A N 1
ATOM 1650 C CA . GLU A 1 207 ? 18.182 -3.982 -16.946 1.00 76.88 207 GLU A CA 1
ATOM 1651 C C . GLU A 1 207 ? 17.730 -4.990 -15.879 1.00 76.88 207 GLU A C 1
ATOM 1653 O O . GLU A 1 207 ? 17.003 -5.927 -16.192 1.00 76.88 207 GLU A O 1
ATOM 1658 N N . LEU A 1 208 ? 18.107 -4.773 -14.615 1.00 73.81 208 LEU A N 1
ATOM 1659 C CA . LEU A 1 208 ? 17.758 -5.626 -13.477 1.00 73.81 208 LEU A CA 1
ATOM 1660 C C . LEU A 1 208 ? 16.472 -5.188 -12.758 1.00 73.81 208 LEU A C 1
ATOM 1662 O O . LEU A 1 208 ? 16.148 -5.740 -11.706 1.00 73.81 208 LEU A O 1
ATOM 1666 N N . ILE A 1 209 ? 15.749 -4.188 -13.277 1.00 70.56 209 ILE A N 1
ATOM 1667 C CA . ILE A 1 209 ? 14.460 -3.777 -12.711 1.00 70.56 209 ILE A CA 1
ATOM 1668 C C . ILE A 1 209 ? 13.437 -4.889 -12.915 1.00 70.56 209 ILE A C 1
ATOM 1670 O O . ILE A 1 209 ? 12.931 -5.085 -14.020 1.00 70.56 209 ILE A O 1
ATOM 1674 N N . PHE A 1 210 ? 13.088 -5.545 -11.812 1.00 61.72 210 PHE A N 1
ATOM 1675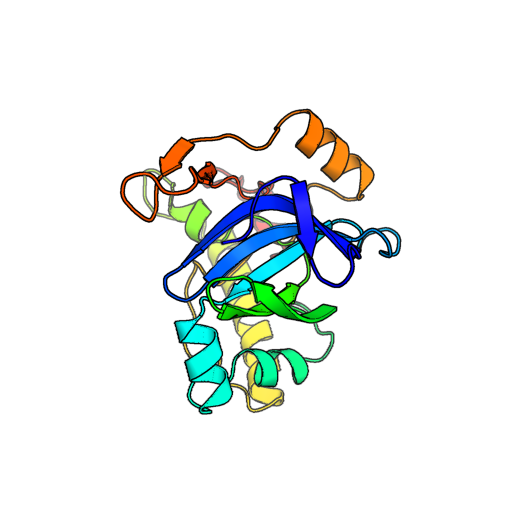 C CA . PHE A 1 210 ? 11.866 -6.324 -11.678 1.00 61.72 210 PHE A CA 1
ATOM 1676 C C . PHE A 1 210 ? 10.891 -5.523 -10.814 1.00 61.72 210 PHE A C 1
ATOM 1678 O O . PHE A 1 210 ? 11.241 -5.073 -9.720 1.00 61.72 210 PHE A O 1
ATOM 1685 N N . ILE A 1 211 ? 9.701 -5.287 -11.362 1.00 56.47 211 ILE A N 1
ATOM 1686 C CA . ILE A 1 211 ? 8.599 -4.551 -10.732 1.00 56.47 211 ILE A CA 1
ATOM 1687 C C . ILE A 1 211 ? 7.673 -5.558 -10.073 1.00 56.47 211 ILE A C 1
ATOM 1689 O O . ILE A 1 211 ? 7.308 -6.540 -10.759 1.00 56.47 211 ILE A O 1
#

pLDDT: mean 89.59, std 8.1, range [56.47, 98.06]